Protein AF-A0A2U1S526-F1 (afdb_monomer)

Secondary structure (DSSP, 8-state):
-------STTSS--HHHIIIIIIHHHHHHHHHH-TTS--EEEEEEEE-TT-TTTT---HHHHHHHHHHHHHHHHTTGGGG-SEEEEEEES-TTT--SSHHHHHHHHHHHHHHHHHHHHHHSTTS-EEEEEEE--B-SSSTTTT-SB-HHHHHHHHHHHHHHHHHTT-SEEEES-SB--SS--SSTTGGG--SB-TT-PBPHHHHHHHHHHHHHHHHS--

Foldseek 3Di:
DDDDPQDFPVRRAALCCCQPVPQQVVQVVCVVPPPPDFFEDAQGEFEWCCPAVPRDVDPVVVVVSLVRLLVNLVVVVLVRGQAYEYEYEYRLAFADLDLVSCLVGRLVRLLCGLLSCCVSRPPHAYEHAEYFFFADPPCQSVSRGHHLVSRQVVQLSNVVSNVVSRHPYYDYPDAEAAPDDDPHSRNSRRHCAYNVRHGGSNVVSNCVNVVVVVVVVVD

pLDDT: mean 77.22, std 19.97, range [30.42, 98.31]

Sequence (219 aa):
MGVEANNTIFGTIGPEQYLKGWLKPAFLAKQAVDPDAKILAMLAYIPDPHGTILGLPDPALQNNVIDYVGRLQALGAPDFFDIAGVSIYTDARRGPKSLEKANSLDQTAVRRGVRLLKTTFPGKPVWVTEAGWGADLLGNGGGKCASLQEQAAYVPILYDTAMAEGAEKVFWFGFRDSLHEGEFPCGPWLGLVDPNFTPKPSWEAFKRKIGSDLKDLIR

Structure (mmCIF, N/CA/C/O backbone):
data_AF-A0A2U1S526-F1
#
_entry.id   AF-A0A2U1S526-F1
#
loop_
_atom_site.group_PDB
_atom_site.id
_atom_site.type_symbol
_atom_site.label_atom_id
_atom_site.label_alt_id
_atom_site.label_comp_id
_atom_site.label_asym_id
_atom_site.label_entity_id
_atom_site.label_seq_id
_atom_site.pdbx_PDB_ins_code
_atom_site.Cartn_x
_atom_site.Cartn_y
_atom_site.Cartn_z
_atom_site.occupancy
_atom_site.B_iso_or_equiv
_atom_site.auth_seq_id
_atom_site.auth_comp_id
_atom_site.auth_asym_id
_atom_site.auth_atom_id
_atom_site.pdbx_PDB_model_num
ATOM 1 N N . MET A 1 1 ? 24.644 17.582 -16.032 1.00 30.42 1 MET A N 1
ATOM 2 C CA . MET A 1 1 ? 24.720 16.556 -14.971 1.00 30.42 1 MET A CA 1
ATOM 3 C C . MET A 1 1 ? 23.557 16.832 -14.039 1.00 30.42 1 MET A C 1
ATOM 5 O O . MET A 1 1 ? 23.608 17.808 -13.309 1.00 30.42 1 MET A O 1
ATOM 9 N N . GLY A 1 2 ? 22.435 16.148 -14.271 1.00 31.81 2 GLY A N 1
ATOM 10 C CA . GLY A 1 2 ? 21.109 16.580 -13.830 1.00 31.81 2 GLY A CA 1
ATOM 11 C C . GLY A 1 2 ? 20.571 15.757 -12.664 1.00 31.81 2 GLY A C 1
ATOM 12 O O . GLY A 1 2 ? 20.485 14.543 -12.778 1.00 31.81 2 GLY A O 1
ATOM 13 N N . VAL A 1 3 ? 20.228 16.479 -11.596 1.00 31.30 3 VAL A N 1
ATOM 14 C CA . VAL A 1 3 ? 19.203 16.231 -10.566 1.00 31.30 3 VAL A CA 1
ATOM 15 C C . VAL A 1 3 ? 19.088 14.796 -10.025 1.00 31.30 3 VAL A C 1
ATOM 17 O O . VAL A 1 3 ? 18.259 14.006 -10.465 1.00 31.30 3 VAL A O 1
ATOM 20 N N . GLU A 1 4 ? 19.857 14.506 -8.973 1.00 35.56 4 GLU A N 1
ATOM 21 C CA . GLU A 1 4 ? 19.515 13.478 -7.984 1.00 35.56 4 GLU A CA 1
ATOM 22 C C . GLU A 1 4 ? 18.357 13.992 -7.113 1.00 35.56 4 GLU A C 1
ATOM 24 O O . GLU A 1 4 ? 18.563 14.748 -6.167 1.00 35.56 4 GLU A O 1
ATOM 29 N N . ALA A 1 5 ? 17.124 13.595 -7.427 1.00 34.31 5 ALA A N 1
ATOM 30 C CA . ALA A 1 5 ? 15.987 13.708 -6.510 1.00 34.31 5 ALA A CA 1
ATOM 31 C C . ALA A 1 5 ? 15.477 12.301 -6.180 1.00 34.31 5 ALA A C 1
ATOM 33 O O . ALA A 1 5 ? 14.411 11.850 -6.590 1.00 34.31 5 ALA A O 1
ATOM 34 N N . ASN A 1 6 ? 16.334 11.607 -5.445 1.00 38.03 6 ASN A N 1
ATOM 35 C CA . ASN A 1 6 ? 16.148 10.310 -4.819 1.00 38.03 6 ASN A CA 1
ATOM 36 C C . ASN A 1 6 ? 15.148 10.422 -3.662 1.00 38.03 6 ASN A C 1
ATOM 38 O O . ASN A 1 6 ? 15.559 10.751 -2.558 1.00 38.03 6 ASN A O 1
ATOM 42 N N . ASN A 1 7 ? 13.853 10.193 -3.906 1.00 41.62 7 ASN A N 1
ATOM 43 C CA . ASN A 1 7 ? 12.859 10.004 -2.841 1.00 41.62 7 ASN A CA 1
ATOM 44 C C . ASN A 1 7 ? 11.656 9.185 -3.349 1.00 41.62 7 ASN A C 1
ATOM 46 O O . ASN A 1 7 ? 10.573 9.715 -3.598 1.00 41.62 7 ASN A O 1
ATOM 50 N N . THR A 1 8 ? 11.854 7.878 -3.509 1.00 44.91 8 THR A N 1
ATOM 51 C CA . THR A 1 8 ? 10.771 6.872 -3.521 1.00 44.91 8 THR A CA 1
ATOM 52 C C . THR A 1 8 ? 10.802 6.078 -2.208 1.00 44.91 8 THR A C 1
ATOM 54 O O . THR A 1 8 ? 11.600 6.418 -1.335 1.00 44.91 8 THR A O 1
ATOM 57 N N . ILE A 1 9 ? 9.980 5.023 -2.044 1.00 46.09 9 ILE A N 1
ATOM 58 C CA . ILE A 1 9 ? 10.008 4.092 -0.879 1.00 46.09 9 ILE A CA 1
ATOM 59 C C . ILE A 1 9 ? 11.429 3.782 -0.400 1.00 46.09 9 ILE A C 1
ATOM 61 O O . ILE A 1 9 ? 11.665 3.597 0.789 1.00 46.09 9 ILE A O 1
ATOM 65 N N . PHE A 1 10 ? 12.369 3.709 -1.339 1.00 48.00 10 PHE A N 1
ATOM 66 C CA . PHE A 1 10 ? 13.716 3.221 -1.112 1.00 48.00 10 PHE A CA 1
ATOM 67 C C . PHE A 1 10 ? 14.767 4.312 -0.918 1.00 48.00 10 PHE A C 1
ATOM 69 O O . PHE A 1 10 ? 15.951 3.987 -0.902 1.00 48.00 10 PHE A O 1
ATOM 76 N N . GLY A 1 11 ? 14.375 5.583 -0.785 1.00 55.00 11 GLY A N 1
ATOM 77 C CA . GLY A 1 11 ? 15.301 6.697 -0.588 1.00 55.00 11 GLY A CA 1
ATOM 78 C C . GLY A 1 11 ? 16.169 6.939 -1.822 1.00 55.00 11 GLY A C 1
ATOM 79 O O . GLY A 1 11 ? 15.900 7.857 -2.574 1.00 55.00 11 GLY A O 1
ATOM 80 N N . THR A 1 12 ? 17.162 6.088 -2.081 1.00 61.75 12 THR A N 1
ATOM 81 C CA . THR A 1 12 ? 18.255 6.273 -3.051 1.00 61.75 12 THR A CA 1
ATOM 82 C C . THR A 1 12 ? 18.212 5.369 -4.286 1.00 61.75 12 THR A C 1
ATOM 84 O O . THR A 1 12 ? 19.098 5.452 -5.136 1.00 61.75 12 THR A O 1
ATOM 87 N N . ILE A 1 13 ? 17.216 4.486 -4.401 1.00 70.31 13 ILE A N 1
ATOM 88 C CA . ILE A 1 13 ? 17.187 3.461 -5.454 1.00 70.31 13 ILE A CA 1
ATOM 89 C C . ILE A 1 13 ? 16.327 3.920 -6.628 1.00 70.31 13 ILE A C 1
ATOM 91 O O . ILE A 1 13 ? 15.096 3.921 -6.563 1.00 70.31 13 ILE A O 1
ATOM 95 N N . GLY A 1 14 ? 16.994 4.260 -7.731 1.00 77.38 14 GLY A N 1
ATOM 96 C CA . GLY A 1 14 ? 16.349 4.613 -8.994 1.00 77.38 14 GLY A CA 1
ATOM 97 C C . GLY A 1 14 ? 15.640 3.430 -9.678 1.00 77.38 14 GLY A C 1
ATOM 98 O O . GLY A 1 14 ? 15.882 2.265 -9.341 1.00 77.38 14 GLY A O 1
ATOM 99 N N . PRO A 1 15 ? 14.773 3.700 -10.667 1.00 84.38 15 PRO A N 1
ATOM 100 C CA . PRO A 1 15 ? 13.945 2.677 -11.308 1.00 84.38 15 PRO A CA 1
ATOM 101 C C . PRO A 1 15 ? 14.781 1.636 -12.070 1.00 84.38 15 PRO A C 1
ATOM 103 O O . PRO A 1 15 ? 14.472 0.446 -12.033 1.00 84.38 15 PRO A O 1
ATOM 106 N N . GLU A 1 16 ? 15.896 2.030 -12.691 1.00 88.06 16 GLU A N 1
ATOM 107 C CA . GLU A 1 16 ? 16.832 1.098 -13.327 1.00 88.06 16 GLU A CA 1
ATOM 108 C C . GLU A 1 16 ? 17.477 0.150 -12.317 1.00 88.06 16 GLU A C 1
ATOM 110 O O . GLU A 1 16 ? 17.620 -1.041 -12.598 1.00 88.06 16 GLU A O 1
ATOM 115 N N . GLN A 1 17 ? 17.884 0.674 -11.159 1.00 86.38 17 GLN A N 1
ATOM 116 C CA . GLN A 1 17 ? 18.533 -0.115 -10.119 1.00 86.38 17 GLN A CA 1
ATOM 117 C C . GLN A 1 17 ? 17.539 -1.074 -9.466 1.00 86.38 17 GLN A C 1
ATOM 119 O O . GLN A 1 17 ? 17.869 -2.243 -9.289 1.00 86.38 17 GLN A O 1
ATOM 124 N N . TYR A 1 18 ? 16.315 -0.622 -9.185 1.00 87.81 18 TYR A N 1
ATOM 125 C CA . TYR A 1 18 ? 15.252 -1.484 -8.672 1.00 87.81 18 TYR A CA 1
ATOM 126 C C . TYR A 1 18 ? 14.933 -2.622 -9.650 1.00 87.81 18 TYR A C 1
ATOM 128 O O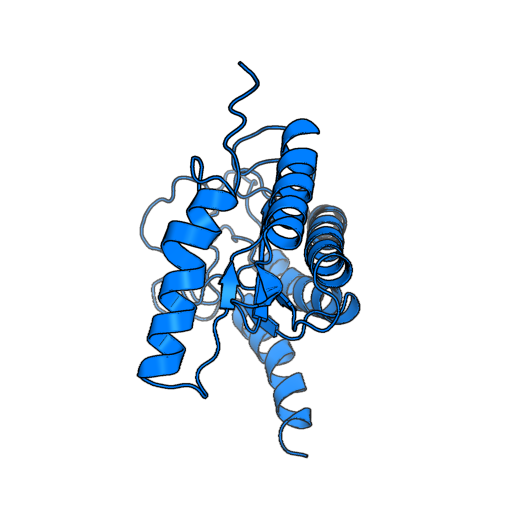 . TYR A 1 18 ? 14.942 -3.796 -9.272 1.00 87.81 18 TYR A O 1
ATOM 136 N N . LEU A 1 19 ? 14.738 -2.301 -10.934 1.00 92.12 19 LEU A N 1
ATOM 137 C CA . LEU A 1 19 ? 14.425 -3.301 -11.951 1.00 92.12 19 LEU A CA 1
ATOM 138 C C . LEU A 1 19 ? 15.567 -4.303 -12.151 1.00 92.12 19 LEU A C 1
ATOM 140 O O . LEU A 1 19 ? 15.345 -5.512 -12.103 1.00 92.12 19 LEU A O 1
ATOM 144 N N . LYS A 1 20 ? 16.786 -3.814 -12.410 1.00 93.75 20 LYS A N 1
ATOM 145 C CA . LYS A 1 20 ? 17.927 -4.669 -12.776 1.00 93.75 20 LYS A CA 1
ATOM 146 C C . LYS A 1 20 ? 18.535 -5.378 -11.575 1.00 93.75 20 LYS A C 1
ATOM 148 O O . LYS A 1 20 ? 19.000 -6.502 -11.721 1.00 93.75 20 LYS A O 1
ATOM 153 N N . GLY A 1 21 ? 18.563 -4.710 -10.428 1.00 91.31 21 GLY A N 1
ATOM 154 C CA . GLY A 1 21 ? 19.172 -5.225 -9.212 1.00 91.31 21 GLY A CA 1
ATOM 155 C C . GLY A 1 21 ? 18.273 -6.209 -8.484 1.00 91.31 21 GLY A C 1
ATOM 156 O O . GLY A 1 21 ? 18.781 -7.197 -7.963 1.00 91.31 21 GLY A O 1
ATOM 157 N N . TRP A 1 22 ? 16.960 -5.959 -8.442 1.00 91.50 22 TRP A N 1
ATOM 158 C CA . TRP A 1 22 ? 16.057 -6.697 -7.556 1.00 91.50 22 TRP A CA 1
ATOM 159 C C . TRP A 1 22 ? 14.926 -7.389 -8.309 1.00 91.50 22 TRP A C 1
ATOM 161 O O . TRP A 1 22 ? 14.815 -8.612 -8.243 1.00 91.50 22 TRP A O 1
ATOM 171 N N . LEU A 1 23 ? 14.115 -6.642 -9.062 1.00 94.69 23 LEU A N 1
ATOM 172 C CA . LEU A 1 23 ? 12.864 -7.183 -9.594 1.00 94.69 23 LEU A CA 1
ATOM 173 C C . LEU A 1 23 ? 13.084 -8.275 -10.648 1.00 94.69 23 LEU A C 1
ATOM 175 O O . LEU A 1 23 ? 12.544 -9.374 -10.534 1.00 94.69 23 LEU A O 1
ATOM 179 N N . LYS A 1 24 ? 13.923 -8.001 -11.653 1.00 97.38 24 LYS A N 1
ATOM 180 C CA . LYS A 1 24 ? 14.235 -8.972 -12.707 1.00 97.38 24 LYS A CA 1
ATOM 181 C C . LYS A 1 24 ? 14.951 -10.212 -12.153 1.00 97.38 24 LYS A C 1
ATOM 183 O O . LYS A 1 24 ? 14.511 -11.313 -12.481 1.00 97.38 24 LYS A O 1
ATOM 188 N N . PRO A 1 25 ? 16.002 -10.095 -11.317 1.00 97.50 25 PRO A N 1
ATOM 189 C CA . PRO A 1 25 ? 16.616 -11.265 -10.693 1.00 97.50 25 PRO A CA 1
ATOM 190 C C . PRO A 1 25 ? 15.636 -12.098 -9.864 1.00 97.50 25 PRO A C 1
ATOM 192 O O . PRO A 1 25 ? 15.631 -13.317 -10.006 1.00 97.50 25 PRO A O 1
ATOM 195 N N . ALA A 1 26 ? 14.767 -11.466 -9.065 1.00 96.56 26 ALA A N 1
ATOM 196 C CA . ALA A 1 26 ? 13.757 -12.175 -8.280 1.00 96.56 26 ALA A CA 1
ATOM 197 C C . ALA A 1 26 ? 12.767 -12.936 -9.174 1.00 96.56 26 ALA A C 1
ATOM 199 O O . ALA A 1 26 ? 12.472 -14.101 -8.915 1.00 96.56 26 ALA A O 1
ATOM 200 N N . PHE A 1 27 ? 12.305 -12.317 -10.263 1.00 97.31 27 PHE A N 1
ATOM 201 C CA . PHE A 1 27 ? 11.417 -12.971 -11.220 1.00 97.31 27 PHE A CA 1
ATOM 202 C C . PHE A 1 27 ? 12.085 -14.161 -11.921 1.00 97.31 27 PHE A C 1
ATOM 204 O O . PHE A 1 27 ? 11.482 -15.223 -12.035 1.00 97.31 27 PHE A O 1
ATOM 211 N N . LEU A 1 28 ? 13.336 -14.019 -12.367 1.00 97.06 28 LEU A N 1
ATOM 212 C CA . LEU A 1 28 ? 14.071 -15.116 -13.007 1.00 97.06 28 LEU A CA 1
ATOM 213 C C . LEU A 1 28 ? 14.357 -16.261 -12.027 1.00 97.06 28 LEU A C 1
ATOM 215 O O . LEU A 1 28 ? 14.218 -17.426 -12.393 1.00 97.06 28 LEU A O 1
ATOM 219 N N . ALA A 1 29 ? 14.708 -15.939 -10.779 1.00 97.00 29 ALA A N 1
ATOM 220 C CA . ALA A 1 29 ? 14.903 -16.933 -9.729 1.00 97.00 29 ALA A CA 1
ATOM 221 C C . ALA A 1 29 ? 13.603 -17.689 -9.429 1.00 97.00 29 ALA A C 1
ATOM 223 O O . ALA A 1 29 ? 13.615 -18.916 -9.368 1.00 97.00 29 ALA A O 1
ATOM 224 N N . LYS A 1 30 ? 12.473 -16.972 -9.334 1.00 96.19 30 LYS A N 1
ATOM 225 C CA . LYS A 1 30 ? 11.139 -17.575 -9.249 1.00 96.19 30 LYS A CA 1
ATOM 226 C C . LYS A 1 30 ? 1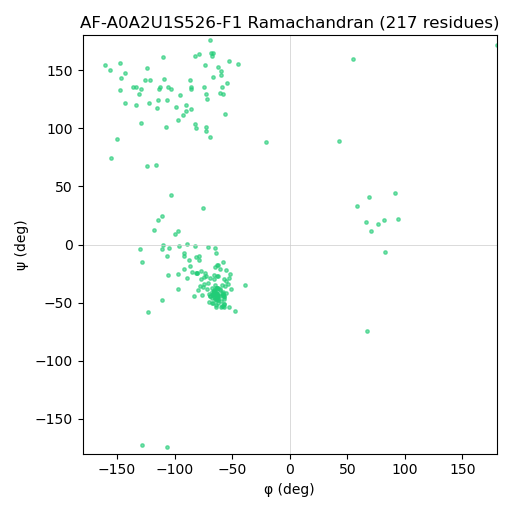0.920 -18.560 -10.399 1.00 96.19 30 LYS A C 1
ATOM 228 O O . LYS A 1 30 ? 10.612 -19.710 -10.132 1.00 96.19 30 LYS A O 1
ATOM 233 N N . GLN A 1 31 ? 11.106 -18.149 -11.656 1.00 96.44 31 GLN A N 1
ATOM 234 C CA . GLN A 1 31 ? 10.857 -19.018 -12.820 1.00 96.44 31 GLN A CA 1
ATOM 235 C C . GLN A 1 31 ? 11.661 -20.328 -12.786 1.00 96.44 31 GLN A C 1
ATOM 237 O O . GLN A 1 31 ? 11.206 -21.338 -13.312 1.00 96.44 31 GLN A O 1
ATOM 242 N N . ALA A 1 32 ? 12.843 -20.321 -12.165 1.00 96.94 32 ALA A N 1
ATOM 243 C CA . ALA A 1 32 ? 13.679 -21.509 -12.031 1.00 96.94 32 ALA A CA 1
ATOM 244 C C . ALA A 1 32 ? 13.254 -22.453 -10.890 1.00 96.94 32 ALA A C 1
ATOM 246 O O . ALA A 1 32 ? 13.597 -23.633 -10.934 1.00 96.94 32 ALA A O 1
ATOM 247 N N . VAL A 1 33 ? 12.561 -21.946 -9.866 1.00 97.62 33 VAL A N 1
ATOM 248 C CA . VAL A 1 33 ? 12.251 -22.691 -8.630 1.00 97.62 33 VAL A CA 1
ATOM 249 C C . VAL A 1 33 ? 10.765 -23.020 -8.517 1.00 97.62 33 VAL A C 1
ATOM 251 O O . VAL A 1 33 ? 10.411 -24.157 -8.224 1.00 97.62 33 VAL A O 1
ATOM 254 N N . ASP A 1 34 ? 9.908 -22.029 -8.742 1.00 97.50 34 ASP A N 1
ATOM 255 C CA . ASP A 1 34 ? 8.454 -22.128 -8.661 1.00 97.50 34 ASP A CA 1
ATOM 256 C C . ASP A 1 34 ? 7.828 -21.129 -9.656 1.00 97.50 34 ASP A C 1
ATOM 258 O O . ASP A 1 34 ? 7.613 -19.956 -9.321 1.00 97.50 34 ASP A O 1
ATOM 262 N N . PRO A 1 35 ? 7.560 -21.552 -10.905 1.00 95.75 35 PRO A N 1
ATOM 263 C CA . PRO A 1 35 ? 6.976 -20.673 -11.915 1.00 95.75 35 PRO A CA 1
ATOM 264 C C . PRO A 1 35 ? 5.549 -20.211 -11.568 1.00 95.75 35 PRO A C 1
ATOM 266 O O . PRO A 1 35 ? 5.113 -19.173 -12.082 1.00 95.75 35 PRO A O 1
ATOM 269 N N . ASP A 1 36 ? 4.852 -20.916 -10.671 1.00 96.69 36 ASP A N 1
ATOM 270 C CA . ASP A 1 36 ? 3.468 -20.629 -10.284 1.00 96.69 36 ASP A CA 1
ATOM 271 C C . ASP A 1 36 ? 3.363 -19.574 -9.172 1.00 96.69 36 ASP A C 1
ATOM 273 O O . ASP A 1 36 ? 2.349 -18.864 -9.090 1.00 96.69 36 ASP A O 1
ATOM 277 N N . ALA A 1 37 ? 4.417 -19.403 -8.363 1.00 96.38 37 ALA A N 1
ATOM 278 C CA . ALA A 1 37 ? 4.506 -18.340 -7.360 1.00 96.38 37 ALA A CA 1
ATOM 279 C C . ALA A 1 37 ? 4.246 -16.947 -7.967 1.00 96.38 37 ALA A C 1
ATOM 281 O O . ALA A 1 37 ? 4.392 -16.721 -9.164 1.00 96.38 37 ALA A O 1
ATOM 282 N N . LYS A 1 38 ? 3.853 -15.957 -7.160 1.00 96.44 38 LYS A N 1
ATOM 283 C CA . LYS A 1 38 ? 3.570 -14.594 -7.650 1.00 96.44 38 LYS A CA 1
ATOM 284 C C . LYS A 1 38 ? 4.588 -13.593 -7.121 1.00 96.44 38 LYS A C 1
ATOM 286 O O . LYS A 1 38 ? 4.891 -13.588 -5.933 1.00 96.44 38 LYS A O 1
ATOM 291 N N . ILE A 1 39 ? 5.074 -12.715 -7.996 1.00 97.12 39 ILE A N 1
ATOM 292 C CA . ILE A 1 39 ? 5.888 -11.558 -7.622 1.00 97.12 39 ILE A CA 1
ATOM 293 C C . ILE A 1 39 ? 4.976 -10.349 -7.428 1.00 97.12 39 ILE A C 1
ATOM 295 O O . ILE A 1 39 ? 4.418 -9.804 -8.383 1.00 97.12 39 ILE A O 1
ATOM 299 N N . LEU A 1 40 ? 4.861 -9.923 -6.175 1.00 96.50 40 LEU A N 1
ATOM 300 C CA . LEU A 1 40 ? 4.323 -8.628 -5.780 1.00 96.50 40 LEU A CA 1
ATOM 301 C C . LEU A 1 40 ? 5.456 -7.597 -5.816 1.00 96.50 40 LEU A C 1
ATOM 303 O O . LEU A 1 40 ? 6.406 -7.702 -5.042 1.00 96.50 40 LEU A O 1
ATOM 307 N N . ALA A 1 41 ? 5.355 -6.597 -6.687 1.00 94.12 41 ALA A N 1
ATOM 308 C CA . ALA A 1 41 ? 6.320 -5.504 -6.734 1.00 94.12 41 ALA A CA 1
ATOM 309 C C . ALA A 1 41 ? 5.822 -4.313 -5.905 1.00 94.12 41 ALA A C 1
ATOM 311 O O . ALA A 1 41 ? 4.701 -3.850 -6.097 1.00 94.12 41 ALA A O 1
ATOM 312 N N . MET A 1 42 ? 6.656 -3.793 -5.004 1.00 87.88 42 MET A N 1
ATOM 313 C CA . MET A 1 42 ? 6.388 -2.545 -4.276 1.00 87.88 42 MET A CA 1
ATOM 314 C C . MET A 1 42 ? 6.773 -1.366 -5.167 1.00 87.88 42 MET A C 1
ATOM 316 O O . MET A 1 42 ? 7.956 -1.062 -5.309 1.00 87.88 42 MET A O 1
ATOM 320 N N . LEU A 1 43 ? 5.788 -0.734 -5.808 1.00 85.50 43 LEU A N 1
ATOM 321 C CA . LEU A 1 43 ? 6.036 0.221 -6.895 1.00 85.50 43 LEU A CA 1
ATOM 322 C C . LEU A 1 43 ? 5.832 1.675 -6.484 1.00 85.50 43 LEU A C 1
ATOM 324 O O . LEU A 1 43 ? 6.429 2.568 -7.082 1.00 85.50 43 LEU A O 1
ATOM 328 N N . ALA A 1 44 ? 4.987 1.923 -5.486 1.00 78.94 44 ALA A N 1
ATOM 329 C CA . ALA A 1 44 ? 4.655 3.272 -5.067 1.00 78.94 44 ALA A CA 1
ATOM 330 C C . ALA A 1 44 ? 4.402 3.349 -3.564 1.00 78.94 44 ALA A C 1
ATOM 332 O O . ALA A 1 44 ? 3.788 2.466 -2.969 1.00 78.94 44 ALA A O 1
ATOM 333 N N . TYR A 1 45 ? 4.832 4.461 -2.980 1.00 78.25 45 TYR A N 1
ATOM 334 C CA . TYR A 1 45 ? 4.389 4.904 -1.669 1.00 78.25 45 TYR A CA 1
ATOM 335 C C . TYR A 1 45 ? 3.788 6.277 -1.815 1.00 78.25 45 TYR A C 1
ATOM 337 O O . TYR A 1 45 ? 4.439 7.198 -2.313 1.00 78.25 45 TYR A O 1
ATOM 345 N N . ILE A 1 46 ? 2.529 6.385 -1.422 1.00 71.19 46 ILE A N 1
ATOM 346 C CA . ILE A 1 46 ? 1.778 7.622 -1.509 1.00 71.19 46 ILE A CA 1
ATOM 347 C C . ILE A 1 46 ? 1.637 8.152 -0.086 1.00 71.19 46 ILE A C 1
ATOM 349 O O . ILE A 1 46 ? 0.805 7.641 0.669 1.00 71.19 46 ILE A O 1
ATOM 353 N N . PRO A 1 47 ? 2.450 9.150 0.312 1.00 61.84 47 PRO A N 1
ATOM 354 C CA . PRO A 1 47 ? 2.149 9.892 1.518 1.00 61.84 47 PRO A CA 1
ATOM 355 C C . PRO A 1 47 ? 0.861 10.686 1.309 1.00 61.84 47 PRO A C 1
ATOM 357 O O . PRO A 1 47 ? 0.421 10.943 0.184 1.00 61.84 47 PRO A O 1
ATOM 360 N N . ASP A 1 48 ? 0.308 11.147 2.419 1.00 51.88 48 ASP A N 1
ATOM 361 C CA . ASP A 1 48 ? -0.732 12.161 2.443 1.00 51.88 48 ASP A CA 1
ATOM 362 C C . ASP A 1 48 ? -0.432 13.351 1.497 1.00 51.88 48 ASP A C 1
ATOM 364 O O . ASP A 1 48 ? 0.725 13.656 1.192 1.00 51.88 48 ASP A O 1
ATOM 368 N N . PRO A 1 49 ? -1.459 14.075 1.027 1.00 45.12 49 PRO A N 1
ATOM 369 C CA . PRO A 1 49 ? -1.284 15.220 0.131 1.00 45.12 49 PRO A CA 1
ATOM 370 C C . PRO A 1 49 ? -0.534 16.414 0.761 1.00 45.12 49 PRO A C 1
ATOM 372 O O . PRO A 1 49 ? -0.268 17.383 0.051 1.00 45.12 49 PRO A O 1
ATOM 375 N N . HIS A 1 50 ? -0.162 16.358 2.048 1.00 43.94 50 HIS A N 1
ATOM 376 C CA . HIS A 1 50 ? 0.765 17.297 2.691 1.00 43.94 50 HIS A CA 1
ATOM 377 C C . HIS A 1 50 ? 2.230 16.793 2.741 1.00 43.94 50 HIS A C 1
ATOM 379 O O . HIS A 1 50 ? 3.107 17.524 3.206 1.00 43.94 50 HIS A O 1
ATOM 385 N N . GLY A 1 51 ? 2.513 15.585 2.238 1.00 41.94 51 GLY A N 1
ATOM 386 C CA . GLY A 1 51 ? 3.841 15.001 2.034 1.00 41.94 51 GLY A CA 1
ATOM 387 C C . GLY A 1 51 ? 4.607 14.652 3.311 1.00 41.94 51 GLY A C 1
ATOM 388 O O . GLY A 1 51 ? 5.819 14.863 3.429 1.00 41.94 51 GLY A O 1
ATOM 389 N N . THR A 1 52 ? 3.922 14.106 4.309 1.00 36.84 52 THR A N 1
ATOM 390 C CA . THR A 1 52 ? 4.474 13.970 5.666 1.00 36.84 52 THR A CA 1
ATOM 391 C C . THR A 1 52 ? 4.957 12.570 6.060 1.00 36.84 52 THR A C 1
ATOM 393 O O . THR A 1 52 ? 4.879 12.223 7.233 1.00 36.84 52 THR A O 1
ATOM 396 N N . ILE A 1 53 ? 5.659 11.838 5.178 1.00 36.84 53 ILE A N 1
ATOM 397 C CA . ILE A 1 53 ? 6.749 10.951 5.666 1.00 36.84 53 ILE A CA 1
ATOM 398 C C . ILE A 1 53 ? 8.098 11.670 5.800 1.00 36.84 53 ILE A C 1
ATOM 400 O O . ILE A 1 53 ? 8.851 11.336 6.704 1.00 36.84 53 ILE A O 1
ATOM 404 N N . LEU A 1 54 ? 8.315 12.833 5.160 1.00 37.19 54 LEU A N 1
ATOM 405 C CA . LEU A 1 54 ? 9.435 13.741 5.514 1.00 37.19 54 LEU A CA 1
ATOM 406 C C . LEU A 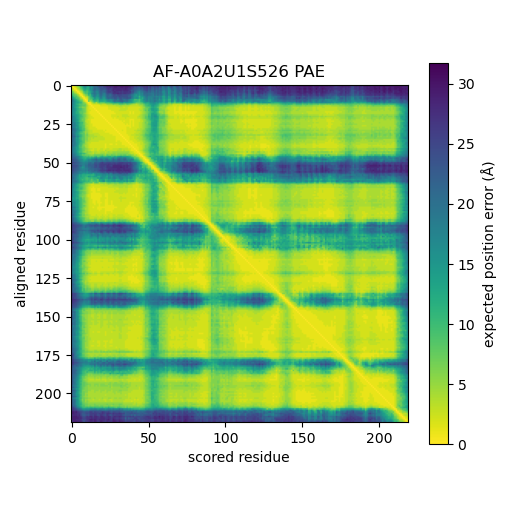1 54 ? 9.080 15.228 5.732 1.00 37.19 54 LEU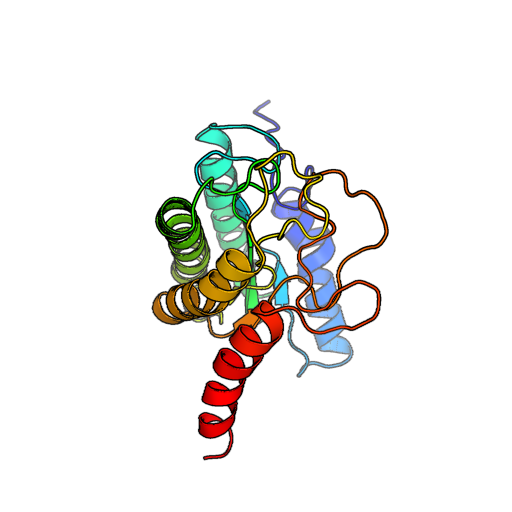 A C 1
ATOM 408 O O . LEU A 1 54 ? 9.896 15.948 6.294 1.00 37.19 54 LEU A O 1
ATOM 412 N N . GLY A 1 55 ? 7.832 15.659 5.519 1.00 31.16 55 GLY A N 1
ATOM 413 C CA . GLY A 1 55 ? 7.392 17.023 5.840 1.00 31.16 55 GLY A CA 1
ATOM 414 C C . GLY A 1 55 ? 7.558 17.948 4.648 1.00 31.16 55 GLY A C 1
ATOM 415 O O . GLY A 1 55 ? 8.075 19.050 4.792 1.00 31.16 55 GLY A O 1
ATOM 416 N N . LEU A 1 56 ? 7.158 17.483 3.466 1.00 34.19 56 LEU A N 1
ATOM 417 C CA . LEU A 1 56 ? 7.443 18.161 2.212 1.00 34.19 56 LEU A CA 1
ATOM 418 C C . LEU A 1 56 ? 6.161 18.331 1.387 1.00 34.19 56 LEU A C 1
ATOM 420 O O . LEU A 1 56 ? 5.730 17.378 0.748 1.00 34.19 56 LEU A O 1
ATOM 424 N N . PRO A 1 57 ? 5.579 19.539 1.316 1.00 38.38 57 PRO A N 1
ATOM 425 C CA . PRO A 1 57 ? 4.482 19.860 0.403 1.00 38.38 57 PRO A CA 1
ATOM 426 C C . PRO A 1 57 ? 4.964 20.025 -1.055 1.00 38.38 57 PRO A C 1
ATOM 428 O O . PRO A 1 57 ? 4.423 20.849 -1.785 1.00 38.38 57 PRO A O 1
ATOM 431 N N . ASP A 1 58 ? 6.011 19.307 -1.474 1.00 45.09 58 ASP A N 1
ATOM 432 C CA . ASP A 1 58 ? 6.735 19.572 -2.718 1.00 45.09 58 ASP A CA 1
ATOM 433 C C . ASP A 1 58 ? 6.130 18.795 -3.909 1.00 45.09 58 ASP A C 1
ATOM 435 O O . ASP A 1 58 ? 6.209 17.559 -3.938 1.00 45.09 58 ASP A O 1
ATOM 439 N N . PRO A 1 59 ? 5.553 19.478 -4.920 1.00 51.16 59 PRO A N 1
ATOM 440 C CA . PRO A 1 59 ? 5.110 18.865 -6.173 1.00 51.16 59 PRO A CA 1
ATOM 441 C C . PRO A 1 59 ? 6.192 18.025 -6.864 1.00 51.16 59 PRO A C 1
ATOM 443 O O . PRO A 1 59 ? 5.856 17.079 -7.576 1.00 51.16 59 PRO A O 1
ATOM 446 N N . ALA A 1 60 ? 7.478 18.313 -6.624 1.00 49.84 60 ALA A N 1
ATOM 447 C CA . ALA A 1 60 ? 8.586 17.527 -7.148 1.00 49.84 60 ALA A CA 1
ATOM 448 C C . ALA A 1 60 ? 8.524 16.061 -6.697 1.00 49.84 60 ALA A C 1
ATOM 450 O O . ALA A 1 60 ? 8.818 15.182 -7.492 1.00 49.84 60 ALA A O 1
ATOM 451 N N . LEU A 1 61 ? 8.064 15.757 -5.478 1.00 52.84 61 LEU A N 1
ATOM 452 C CA . LEU A 1 61 ? 7.972 14.373 -4.990 1.00 52.84 61 LEU A CA 1
ATOM 453 C C . LEU A 1 61 ? 6.803 13.590 -5.600 1.00 52.84 61 LEU A C 1
ATOM 455 O O . LEU A 1 61 ? 6.935 12.397 -5.868 1.00 52.84 61 LEU A O 1
ATOM 459 N N . GLN A 1 62 ? 5.661 14.243 -5.838 1.00 55.72 62 GLN A N 1
ATOM 460 C CA . GLN A 1 62 ? 4.541 13.601 -6.542 1.00 55.72 62 GLN A CA 1
ATOM 461 C C . GLN A 1 62 ? 4.912 13.318 -7.997 1.00 55.72 62 GLN A C 1
ATOM 463 O O . GLN A 1 62 ? 4.656 12.216 -8.486 1.00 55.72 62 GLN A O 1
ATOM 468 N N . ASN A 1 63 ? 5.578 14.276 -8.648 1.00 57.59 63 ASN A N 1
ATOM 469 C CA . ASN A 1 63 ? 6.170 14.061 -9.962 1.00 57.59 63 ASN A CA 1
ATOM 470 C C . ASN A 1 63 ? 7.193 12.920 -9.904 1.00 57.59 63 ASN A C 1
ATOM 472 O O . ASN A 1 63 ? 7.106 12.025 -10.727 1.00 57.59 63 ASN A O 1
ATOM 476 N N . ASN A 1 64 ? 8.034 12.833 -8.867 1.00 70.31 64 ASN A N 1
ATOM 477 C CA . ASN A 1 64 ? 9.000 11.741 -8.728 1.00 70.31 64 ASN A CA 1
ATOM 478 C C . ASN A 1 64 ? 8.345 10.356 -8.647 1.00 70.31 64 ASN A C 1
ATOM 480 O O . ASN A 1 64 ? 8.879 9.423 -9.233 1.00 70.31 64 ASN A O 1
ATOM 484 N N . VAL A 1 65 ? 7.208 10.179 -7.958 1.00 76.50 65 VAL A N 1
ATOM 485 C CA . VAL A 1 65 ? 6.523 8.869 -7.932 1.00 76.50 65 VAL A CA 1
ATOM 486 C C . VAL A 1 65 ? 5.913 8.539 -9.294 1.00 76.50 65 VAL A C 1
ATOM 488 O O . VAL A 1 65 ? 6.065 7.415 -9.771 1.00 76.50 65 VAL A O 1
ATOM 491 N N . ILE A 1 66 ? 5.248 9.501 -9.939 1.00 80.25 66 ILE A N 1
ATOM 492 C CA . ILE A 1 66 ? 4.672 9.304 -11.277 1.00 80.25 66 ILE A CA 1
ATOM 493 C C . ILE A 1 66 ? 5.781 8.995 -12.291 1.00 80.25 66 ILE A C 1
ATOM 495 O O . ILE A 1 66 ? 5.679 8.014 -13.026 1.00 80.25 66 ILE A O 1
ATOM 499 N N . ASP A 1 67 ? 6.862 9.772 -12.273 1.00 81.00 67 ASP A N 1
ATOM 500 C CA . ASP A 1 67 ? 8.029 9.619 -13.137 1.00 81.00 67 ASP A CA 1
ATOM 501 C C . ASP A 1 67 ? 8.745 8.298 -12.864 1.00 81.00 67 ASP A C 1
ATOM 503 O O . ASP A 1 67 ? 9.113 7.599 -13.802 1.00 81.00 67 ASP A O 1
ATOM 507 N N . TYR A 1 68 ? 8.893 7.895 -11.600 1.00 83.31 68 TYR A N 1
ATOM 508 C CA . TYR A 1 68 ? 9.493 6.615 -11.229 1.00 83.31 68 TYR A CA 1
ATOM 509 C C . TYR A 1 68 ? 8.687 5.433 -11.767 1.00 83.31 68 TYR A C 1
ATOM 511 O O . TYR A 1 68 ? 9.236 4.540 -12.416 1.00 83.31 68 TYR A O 1
ATOM 519 N N . VAL A 1 69 ? 7.372 5.437 -11.535 1.00 87.75 69 VAL A N 1
ATOM 520 C CA . VAL A 1 69 ? 6.470 4.369 -11.980 1.00 87.75 69 VAL A CA 1
ATOM 521 C C . VAL A 1 69 ? 6.383 4.337 -13.512 1.00 87.75 69 VAL A C 1
ATOM 523 O O . VAL A 1 69 ? 6.482 3.265 -14.113 1.00 87.75 69 VAL A O 1
ATOM 526 N N . GLY A 1 70 ? 6.278 5.501 -14.160 1.00 88.12 70 GLY A N 1
ATOM 527 C CA . GLY A 1 70 ? 6.314 5.628 -15.618 1.00 88.12 70 GLY A CA 1
ATOM 528 C C . GLY A 1 70 ? 7.652 5.183 -16.211 1.00 88.12 70 GLY A C 1
ATOM 529 O O . GLY A 1 70 ? 7.694 4.503 -17.236 1.00 88.12 70 GLY A O 1
ATOM 530 N N . ARG A 1 71 ? 8.767 5.470 -15.533 1.00 89.94 71 ARG A N 1
ATOM 531 C CA . ARG A 1 71 ? 10.095 5.019 -15.949 1.00 89.94 71 ARG A CA 1
ATOM 532 C C . ARG A 1 71 ? 10.244 3.507 -15.826 1.00 89.94 71 ARG A C 1
ATOM 534 O O . ARG A 1 71 ? 10.783 2.896 -16.744 1.00 89.94 71 ARG A O 1
ATOM 541 N N . LEU A 1 72 ? 9.736 2.885 -14.761 1.00 91.19 72 LEU A N 1
ATOM 542 C CA . LEU A 1 72 ? 9.686 1.423 -14.650 1.00 91.19 72 LEU A CA 1
ATOM 543 C C . LEU A 1 72 ? 8.893 0.796 -15.803 1.00 91.19 72 LEU A C 1
ATOM 545 O O . LEU A 1 72 ? 9.360 -0.174 -16.401 1.00 91.19 72 LEU A O 1
ATOM 549 N N . GLN A 1 73 ? 7.740 1.372 -16.158 1.00 95.56 73 GLN A N 1
ATOM 550 C CA . GLN A 1 73 ? 6.966 0.937 -17.323 1.00 95.56 73 GLN A CA 1
ATOM 551 C C . GLN A 1 73 ? 7.806 1.008 -18.606 1.00 95.56 73 GLN A C 1
ATOM 553 O O . GLN A 1 73 ? 7.934 0.006 -19.308 1.00 95.56 73 GLN A O 1
ATOM 558 N N . ALA A 1 74 ? 8.436 2.156 -18.873 1.00 95.75 74 ALA A N 1
ATOM 559 C CA . ALA A 1 74 ? 9.261 2.373 -20.062 1.00 95.75 74 ALA A CA 1
ATOM 560 C C . ALA A 1 74 ? 10.496 1.454 -20.131 1.00 95.75 74 ALA A C 1
ATOM 562 O O . ALA A 1 74 ? 10.979 1.148 -21.218 1.00 95.75 74 ALA A O 1
ATOM 563 N N . LEU A 1 75 ? 11.007 1.000 -18.984 1.00 94.19 75 LEU A N 1
ATOM 564 C CA . LEU A 1 75 ? 12.122 0.054 -18.889 1.00 94.19 75 LEU A CA 1
ATOM 565 C C . LEU A 1 75 ? 11.702 -1.420 -19.059 1.00 94.19 75 LEU A C 1
ATOM 567 O O . LEU A 1 75 ? 12.567 -2.295 -19.009 1.00 94.19 75 LEU A O 1
ATOM 571 N N . GLY A 1 76 ? 10.408 -1.712 -19.238 1.00 96.81 76 GLY A N 1
ATOM 572 C CA . GLY A 1 76 ? 9.898 -3.079 -19.381 1.00 96.81 76 GLY A CA 1
ATOM 573 C C . GLY A 1 76 ? 9.683 -3.809 -18.052 1.00 96.81 76 GLY A C 1
ATOM 574 O O . GLY A 1 76 ? 9.619 -5.034 -18.027 1.00 96.81 76 GLY A O 1
ATOM 575 N N . ALA A 1 77 ? 9.549 -3.087 -16.932 1.00 96.25 77 ALA A N 1
ATOM 576 C CA . ALA A 1 77 ? 9.230 -3.702 -15.642 1.00 96.25 77 ALA A CA 1
ATOM 577 C C . ALA A 1 77 ? 7.971 -4.599 -15.640 1.00 96.25 77 ALA A C 1
ATOM 579 O O . ALA A 1 77 ? 8.005 -5.595 -14.917 1.00 96.25 77 ALA A O 1
ATOM 580 N N . PRO A 1 78 ? 6.893 -4.324 -16.413 1.00 97.12 78 PRO A N 1
ATOM 581 C CA . PRO A 1 78 ? 5.687 -5.160 -16.413 1.00 97.12 78 PRO A CA 1
ATOM 582 C C . PRO A 1 78 ? 5.914 -6.646 -16.720 1.00 97.12 78 PRO A C 1
ATOM 584 O O . PRO A 1 78 ? 5.093 -7.469 -16.314 1.00 97.12 78 PRO A O 1
ATOM 587 N N . ASP A 1 79 ? 7.018 -7.007 -17.372 1.00 97.56 79 ASP A N 1
ATOM 588 C CA . ASP A 1 79 ? 7.360 -8.400 -17.683 1.00 97.56 79 ASP A CA 1
ATOM 589 C C . ASP A 1 79 ? 7.949 -9.161 -16.482 1.00 97.56 79 ASP A C 1
ATOM 591 O O . ASP A 1 79 ? 8.102 -10.379 -16.531 1.00 97.56 79 ASP A O 1
ATOM 595 N N . PHE A 1 80 ? 8.273 -8.459 -15.390 1.00 97.81 80 PHE A N 1
ATOM 596 C CA . PHE A 1 80 ? 9.013 -9.003 -14.244 1.00 97.81 80 PHE A CA 1
ATOM 597 C C . PHE A 1 80 ? 8.230 -8.976 -12.926 1.00 97.81 80 PHE A C 1
ATOM 599 O O . PHE A 1 80 ? 8.806 -9.188 -11.861 1.00 97.81 80 PHE A O 1
ATOM 606 N N . PHE A 1 81 ? 6.921 -8.730 -12.966 1.00 97.69 81 PHE A N 1
ATOM 607 C CA . PHE A 1 81 ? 6.057 -8.874 -11.796 1.00 97.69 81 PHE A CA 1
ATOM 608 C C . PHE A 1 81 ? 4.649 -9.324 -12.167 1.00 97.69 81 PHE A C 1
ATOM 610 O O . PHE A 1 81 ? 4.168 -9.102 -13.280 1.00 97.69 81 PHE A O 1
ATOM 617 N N . ASP A 1 82 ? 3.972 -9.937 -11.204 1.00 97.75 82 ASP A N 1
ATOM 618 C CA . ASP A 1 82 ? 2.603 -10.417 -11.354 1.00 97.75 82 ASP A CA 1
ATOM 619 C C . ASP A 1 82 ? 1.593 -9.405 -10.798 1.00 97.75 82 ASP A C 1
ATOM 621 O O . ASP A 1 82 ? 0.542 -9.202 -11.399 1.00 97.75 82 ASP A O 1
ATOM 625 N N . ILE A 1 83 ? 1.918 -8.747 -9.679 1.00 98.31 83 ILE A N 1
ATOM 626 C CA . ILE A 1 83 ? 1.019 -7.843 -8.948 1.00 98.31 83 ILE A CA 1
ATOM 627 C C . ILE A 1 83 ? 1.726 -6.511 -8.680 1.00 98.31 83 ILE A C 1
ATOM 629 O O . ILE A 1 83 ? 2.870 -6.487 -8.220 1.00 98.31 83 ILE A O 1
ATOM 633 N N . ALA A 1 84 ? 1.033 -5.403 -8.940 1.00 97.00 84 ALA A N 1
ATOM 634 C CA . ALA A 1 84 ? 1.494 -4.054 -8.640 1.00 97.00 84 ALA A CA 1
ATOM 635 C C . ALA A 1 84 ? 1.049 -3.644 -7.228 1.00 97.00 84 ALA A C 1
ATOM 637 O O . ALA A 1 84 ? -0.141 -3.611 -6.924 1.00 97.00 84 ALA A O 1
ATOM 638 N N . GLY A 1 85 ? 1.997 -3.336 -6.353 1.00 94.50 85 GLY A N 1
ATOM 639 C CA . GLY A 1 85 ? 1.733 -2.993 -4.962 1.00 94.50 85 GLY A CA 1
ATOM 640 C C . GLY A 1 85 ? 1.975 -1.518 -4.643 1.00 94.50 85 GLY A C 1
ATOM 641 O O . GLY A 1 85 ? 2.926 -0.911 -5.149 1.00 94.50 85 GLY A O 1
ATOM 642 N N . VAL A 1 86 ? 1.118 -0.954 -3.790 1.00 89.19 86 VAL A N 1
ATOM 643 C CA . VAL A 1 86 ? 1.211 0.423 -3.287 1.00 89.19 86 VAL A CA 1
ATOM 644 C C . VAL A 1 86 ? 1.015 0.472 -1.773 1.00 89.19 86 VAL A C 1
ATOM 646 O O . VAL A 1 86 ? 0.082 -0.132 -1.248 1.00 89.19 86 VAL A O 1
ATOM 649 N N . SER A 1 87 ? 1.852 1.243 -1.084 1.00 86.62 87 SER A N 1
ATOM 650 C CA . SER A 1 87 ? 1.672 1.572 0.334 1.00 86.62 87 SER A CA 1
ATOM 651 C C . SER A 1 87 ? 1.127 2.992 0.483 1.00 86.62 87 SER A C 1
ATOM 653 O O . SER A 1 87 ? 1.588 3.916 -0.192 1.00 86.62 87 SER A O 1
ATOM 655 N N . ILE A 1 88 ? 0.117 3.175 1.331 1.00 80.12 88 ILE A N 1
ATOM 656 C CA . ILE A 1 88 ? -0.627 4.431 1.472 1.00 80.12 88 ILE A CA 1
ATOM 657 C C . ILE A 1 88 ? -0.782 4.752 2.953 1.00 80.12 88 ILE A C 1
ATOM 659 O O . ILE A 1 88 ? -1.411 3.997 3.688 1.00 80.12 88 ILE A O 1
ATOM 663 N N . TYR A 1 89 ? -0.268 5.899 3.383 1.00 73.50 89 TYR A N 1
ATOM 664 C CA . TYR A 1 89 ? -0.472 6.383 4.748 1.00 73.50 89 TYR A CA 1
ATOM 665 C C . TYR A 1 89 ? -0.796 7.875 4.745 1.00 73.50 89 TYR A C 1
ATOM 667 O O . TYR A 1 89 ? -0.106 8.668 4.092 1.00 73.50 89 TYR A O 1
ATOM 675 N N . THR A 1 90 ? -1.790 8.275 5.538 1.00 61.81 90 THR A N 1
ATOM 676 C CA . THR A 1 90 ? -1.939 9.670 5.952 1.00 61.81 90 THR A CA 1
ATOM 677 C C . THR A 1 90 ? -0.902 10.057 6.992 1.00 61.81 90 THR A C 1
ATOM 679 O O . THR A 1 90 ? -0.408 9.206 7.724 1.00 61.81 90 THR A O 1
ATOM 682 N N . ASP A 1 91 ? -0.592 11.358 7.038 1.00 55.88 91 ASP A N 1
ATOM 683 C CA . ASP A 1 91 ? 0.368 12.046 7.908 1.00 55.88 91 ASP A CA 1
ATOM 684 C C . ASP A 1 91 ? 0.715 11.269 9.184 1.00 55.88 91 ASP A C 1
ATOM 686 O O . ASP A 1 91 ? 0.109 11.460 10.241 1.00 55.88 91 ASP A O 1
ATOM 690 N N . ALA A 1 92 ? 1.733 10.407 9.095 1.00 43.97 92 ALA A N 1
ATOM 691 C CA . ALA A 1 92 ? 2.180 9.588 10.218 1.00 43.97 92 ALA A CA 1
ATOM 692 C C . ALA A 1 92 ? 2.683 10.450 11.394 1.00 43.97 92 ALA A C 1
ATOM 694 O O . ALA A 1 92 ? 2.768 9.973 12.527 1.00 43.97 92 ALA A O 1
ATOM 695 N N . ARG A 1 93 ? 3.003 11.733 11.148 1.00 42.28 93 ARG A N 1
ATOM 696 C CA . ARG A 1 93 ? 3.495 12.680 12.157 1.00 42.28 93 ARG A CA 1
ATOM 697 C C . ARG A 1 93 ? 2.403 13.445 12.887 1.00 42.28 93 ARG A C 1
ATOM 699 O O . ARG A 1 93 ? 2.662 13.901 14.004 1.00 42.28 93 ARG A O 1
ATOM 706 N N . ARG A 1 94 ? 1.251 13.690 12.264 1.00 43.97 94 ARG A N 1
ATOM 707 C CA . ARG A 1 94 ? 0.226 14.578 12.841 1.00 43.97 94 ARG A CA 1
ATOM 708 C C . ARG A 1 94 ? -1.159 13.988 12.904 1.00 43.97 94 ARG A C 1
ATOM 710 O O . ARG A 1 94 ? -1.980 14.595 13.592 1.00 43.97 94 ARG A O 1
ATOM 717 N N . GLY A 1 95 ? -1.397 12.900 12.175 1.00 44.88 95 GLY A N 1
ATOM 718 C CA . GLY A 1 95 ? -2.724 12.391 11.922 1.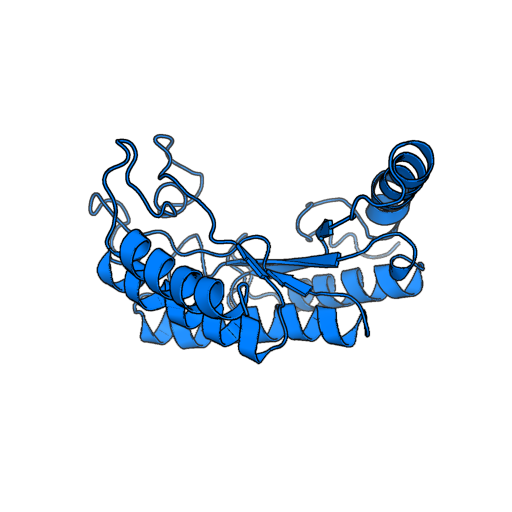00 44.88 95 GLY A CA 1
ATOM 719 C C . GLY A 1 95 ? -3.643 13.464 11.312 1.00 44.88 95 GLY A C 1
ATOM 720 O O . GLY A 1 95 ? -3.452 14.681 11.411 1.00 44.88 95 GLY A O 1
ATOM 721 N N . PRO A 1 96 ? -4.715 13.058 10.656 1.00 47.69 96 PRO A N 1
ATOM 722 C CA . PRO A 1 96 ? -5.861 13.929 10.522 1.00 47.69 96 PRO A CA 1
ATOM 723 C C . PRO A 1 96 ? -6.366 14.341 11.918 1.00 47.69 96 PRO A C 1
ATOM 725 O O . PRO A 1 96 ? -6.615 13.495 12.767 1.00 47.69 96 PRO A O 1
ATOM 728 N N . LYS A 1 97 ? -6.559 15.647 12.163 1.00 53.59 97 LYS A N 1
ATOM 729 C CA . LYS A 1 97 ? -7.140 16.166 13.427 1.00 53.59 97 LYS A CA 1
ATOM 730 C C . LYS A 1 97 ? -8.600 15.732 13.664 1.00 53.59 97 LYS A C 1
ATOM 732 O O . LYS A 1 97 ? -9.177 16.089 14.686 1.00 53.59 97 LYS A O 1
ATOM 737 N N . SER A 1 98 ? -9.211 15.081 12.675 1.00 61.47 98 SER A N 1
ATOM 738 C CA . SER A 1 98 ? -10.562 14.531 12.715 1.00 61.47 98 SER A CA 1
ATOM 739 C C . SER A 1 98 ? -10.739 13.472 11.625 1.00 61.47 98 SER A C 1
ATOM 741 O O . SER A 1 98 ? -10.115 13.554 10.561 1.00 61.47 98 SER A O 1
ATOM 743 N N . LEU A 1 99 ? -11.663 12.534 11.845 1.00 59.72 99 LEU A N 1
ATOM 744 C CA . LEU A 1 99 ? -12.102 11.547 10.848 1.00 59.72 99 LEU A CA 1
ATOM 745 C C . LEU A 1 99 ? -12.506 12.172 9.500 1.00 59.72 99 LEU A C 1
ATOM 747 O O . LEU A 1 99 ? -12.198 11.629 8.447 1.00 59.72 99 LEU A O 1
ATOM 751 N N . GLU A 1 100 ? -13.167 13.329 9.498 1.00 64.44 100 GLU A N 1
ATOM 752 C CA . GLU A 1 100 ? -13.588 14.010 8.264 1.00 64.44 100 GLU A CA 1
ATOM 753 C C . GLU A 1 100 ? -12.388 14.462 7.414 1.00 64.44 100 GLU A C 1
ATOM 755 O O . GLU A 1 100 ? -12.345 14.273 6.192 1.00 64.44 100 GLU A O 1
ATOM 760 N N . LYS A 1 101 ? -11.357 15.002 8.072 1.00 62.72 101 LYS A N 1
ATOM 761 C CA . LYS A 1 101 ? -10.111 15.382 7.406 1.00 62.72 101 LYS A CA 1
ATOM 762 C C . LYS A 1 101 ? -9.309 14.152 6.975 1.00 62.72 101 LYS A C 1
ATOM 764 O O . LYS A 1 101 ? -8.678 14.195 5.924 1.00 62.72 101 LYS A O 1
ATOM 769 N N . ALA A 1 102 ? -9.384 13.059 7.734 1.00 59.94 102 ALA A N 1
ATOM 770 C CA . ALA A 1 102 ? -8.795 11.778 7.349 1.00 59.94 102 ALA A CA 1
ATOM 771 C C . ALA A 1 102 ? -9.398 11.291 6.052 1.00 59.94 102 ALA A C 1
ATOM 773 O O . ALA A 1 102 ? -8.705 11.119 5.060 1.00 59.94 102 ALA A O 1
ATOM 774 N N . ASN A 1 103 ? -10.724 11.218 6.034 1.00 61.09 103 ASN A N 1
ATOM 775 C CA . ASN A 1 103 ? -11.491 10.741 4.905 1.00 61.09 103 ASN A CA 1
ATOM 776 C C . ASN A 1 103 ? -11.183 11.541 3.638 1.00 61.09 103 ASN A C 1
ATOM 778 O O . ASN A 1 103 ? -10.935 10.948 2.599 1.00 61.09 103 ASN A O 1
ATOM 782 N N . SER A 1 104 ? -11.127 12.872 3.697 1.00 63.69 104 SER A N 1
ATOM 783 C CA . SER A 1 104 ? -10.810 13.664 2.496 1.00 63.69 104 SER A CA 1
ATOM 784 C C . SER A 1 104 ? -9.378 13.453 1.972 1.00 63.69 104 SER A C 1
ATOM 786 O O . SER A 1 104 ? -9.179 13.350 0.756 1.00 63.69 104 SER A O 1
ATOM 788 N N . LEU A 1 105 ? -8.377 13.361 2.854 1.00 61.19 105 LEU A N 1
ATOM 789 C CA . LEU A 1 105 ? -6.964 13.275 2.462 1.00 61.19 105 LEU A CA 1
ATOM 790 C C . LEU A 1 105 ? -6.536 11.845 2.111 1.00 61.19 105 LEU A C 1
ATOM 792 O O . LEU A 1 105 ? -5.901 11.642 1.074 1.00 61.19 105 LEU A O 1
ATOM 796 N N . ASP A 1 106 ? -6.933 10.860 2.916 1.00 62.88 106 ASP A N 1
ATOM 797 C CA . ASP A 1 106 ? -6.656 9.444 2.679 1.00 62.88 106 ASP A CA 1
ATOM 798 C C . ASP A 1 106 ? -7.366 8.932 1.449 1.00 62.88 106 ASP A C 1
ATOM 800 O O . ASP A 1 106 ? -6.744 8.287 0.613 1.00 62.88 106 ASP A O 1
ATOM 804 N N . GLN A 1 107 ? -8.649 9.259 1.274 1.00 65.94 107 GLN A N 1
ATOM 805 C CA . GLN A 1 107 ? -9.337 8.829 0.065 1.00 65.94 107 GLN A CA 1
ATOM 806 C C . GLN A 1 107 ? -8.653 9.422 -1.160 1.00 65.94 107 GLN A C 1
ATOM 808 O O . GLN A 1 107 ? -8.472 8.731 -2.152 1.00 65.94 107 GLN A O 1
ATOM 813 N N . THR A 1 108 ? -8.186 10.669 -1.097 1.00 69.62 108 THR A N 1
ATOM 814 C CA . THR A 1 108 ? -7.423 11.250 -2.205 1.00 69.62 108 THR A CA 1
ATOM 815 C C . THR A 1 108 ? -6.119 10.487 -2.465 1.00 69.62 108 THR A C 1
ATOM 817 O O . THR A 1 108 ? -5.817 10.198 -3.623 1.00 69.62 108 THR A O 1
ATOM 820 N N . ALA A 1 109 ? -5.360 10.131 -1.425 1.00 73.25 109 ALA A N 1
ATOM 821 C CA . ALA A 1 109 ? -4.116 9.370 -1.556 1.00 73.25 109 ALA A CA 1
ATOM 822 C C . ALA A 1 109 ? -4.357 7.950 -2.097 1.00 73.25 109 ALA A C 1
ATOM 824 O O . ALA A 1 109 ? -3.708 7.544 -3.062 1.00 73.25 109 ALA A O 1
ATOM 825 N N . VAL A 1 110 ? -5.347 7.238 -1.550 1.00 78.94 110 VAL A N 1
ATOM 826 C CA . VAL A 1 110 ? -5.768 5.904 -1.993 1.00 78.94 110 VAL A CA 1
ATOM 827 C C . VAL A 1 110 ? -6.178 5.930 -3.458 1.00 78.94 110 VAL A C 1
ATOM 829 O O . VAL A 1 110 ? -5.626 5.182 -4.265 1.00 78.94 110 VAL A O 1
ATOM 832 N N . ARG A 1 111 ? -7.084 6.844 -3.826 1.00 83.12 111 ARG A N 1
ATOM 833 C CA . ARG A 1 111 ? -7.547 7.001 -5.208 1.00 83.12 111 ARG A CA 1
ATOM 834 C C . ARG A 1 111 ? -6.387 7.272 -6.151 1.00 83.12 111 ARG A C 1
ATOM 836 O O . ARG A 1 111 ? -6.271 6.618 -7.178 1.00 83.12 111 ARG A O 1
ATOM 843 N N . ARG A 1 112 ? -5.485 8.192 -5.797 1.00 82.69 112 ARG A N 1
ATOM 844 C CA . ARG A 1 112 ? -4.317 8.521 -6.627 1.00 82.69 112 ARG A CA 1
ATOM 845 C C . ARG A 1 112 ? -3.369 7.338 -6.791 1.00 82.69 112 ARG A C 1
ATOM 847 O O . ARG A 1 112 ? -2.966 7.064 -7.915 1.00 82.69 112 ARG A O 1
ATOM 854 N N . GLY A 1 113 ? -3.030 6.644 -5.707 1.00 84.81 113 GLY A N 1
ATOM 855 C CA . GLY A 1 113 ? -2.095 5.520 -5.732 1.00 84.81 113 GLY A CA 1
ATOM 856 C C . GLY A 1 113 ? -2.610 4.345 -6.551 1.00 84.81 113 GLY A C 1
ATOM 857 O O . GLY A 1 113 ? -1.938 3.890 -7.477 1.00 84.81 113 GLY A O 1
ATOM 858 N N . VAL A 1 114 ? -3.832 3.897 -6.254 1.00 90.31 114 VAL A N 1
ATOM 859 C CA . VAL A 1 114 ? -4.459 2.784 -6.976 1.00 90.31 114 VAL A CA 1
ATOM 860 C C . VAL A 1 114 ? -4.647 3.154 -8.448 1.00 90.31 114 VAL A C 1
ATOM 862 O O . VAL A 1 114 ? -4.218 2.407 -9.329 1.00 90.31 114 VAL A O 1
ATOM 865 N N . ARG A 1 115 ? -5.193 4.342 -8.739 1.00 90.00 115 ARG A N 1
ATOM 866 C CA . ARG A 1 115 ? -5.419 4.793 -10.117 1.00 90.00 115 ARG A CA 1
ATOM 867 C C . ARG A 1 115 ? -4.125 4.968 -10.907 1.00 90.00 115 ARG A C 1
ATOM 869 O O . ARG A 1 115 ? -4.114 4.632 -12.092 1.00 90.00 115 ARG A O 1
ATOM 876 N N . LEU A 1 116 ? -3.050 5.455 -10.283 1.00 88.94 116 LEU A N 1
ATOM 877 C CA . LEU A 1 116 ? -1.728 5.546 -10.907 1.00 88.94 116 LEU A CA 1
ATOM 878 C C . LEU A 1 116 ? -1.279 4.164 -11.385 1.00 88.94 116 LEU A C 1
ATOM 880 O O . LEU A 1 116 ? -1.001 3.994 -12.568 1.00 88.94 116 LEU A O 1
ATOM 884 N N . LEU A 1 117 ? -1.278 3.162 -10.503 1.00 92.56 117 LEU A N 1
ATOM 885 C CA . LEU A 1 117 ? -0.832 1.816 -10.868 1.00 92.56 117 LEU A CA 1
ATOM 886 C C . LEU A 1 117 ? -1.748 1.155 -11.902 1.00 92.56 117 LEU A C 1
ATOM 888 O O . LEU A 1 117 ? -1.247 0.551 -12.846 1.00 92.56 117 LEU A O 1
ATOM 892 N N . LYS A 1 118 ? -3.073 1.315 -11.786 1.00 94.62 118 LYS A N 1
ATOM 893 C CA . LYS A 1 118 ? -4.030 0.791 -12.778 1.00 94.62 118 LYS A CA 1
ATOM 894 C C . LYS A 1 118 ? -3.838 1.405 -14.162 1.00 94.62 118 LYS A C 1
ATOM 896 O O . LYS A 1 118 ? -4.002 0.709 -15.161 1.00 94.62 118 LYS A O 1
ATOM 901 N N . THR A 1 119 ? -3.512 2.695 -14.218 1.00 92.81 119 THR A N 1
ATOM 902 C CA . THR A 1 119 ? -3.302 3.416 -15.480 1.00 92.81 119 THR A CA 1
ATOM 903 C C . THR A 1 119 ? -1.948 3.067 -16.091 1.00 92.81 119 THR A C 1
ATOM 905 O O . THR A 1 119 ? -1.866 2.820 -17.291 1.00 92.81 119 THR A O 1
ATOM 908 N N . THR A 1 120 ? -0.890 3.005 -15.280 1.00 92.69 120 THR A N 1
ATOM 909 C CA . THR A 1 120 ? 0.465 2.725 -15.770 1.00 92.69 120 THR A CA 1
ATOM 910 C C . THR A 1 120 ? 0.685 1.243 -16.083 1.00 92.69 120 THR A C 1
ATOM 912 O O . THR A 1 120 ? 1.446 0.903 -16.984 1.00 92.69 120 THR A O 1
ATOM 915 N N . PHE A 1 121 ? -0.000 0.332 -15.395 1.00 96.19 121 PHE A N 1
ATOM 916 C CA . PHE A 1 121 ? 0.139 -1.112 -15.601 1.00 96.19 121 PHE A CA 1
ATOM 917 C C . PHE A 1 121 ? -1.214 -1.760 -15.912 1.00 96.19 121 PHE A C 1
ATOM 919 O O . PHE A 1 121 ? -1.739 -2.533 -15.103 1.00 96.19 121 PHE A O 1
ATOM 926 N N . PRO A 1 122 ? -1.807 -1.457 -17.083 1.00 95.56 122 PRO A N 1
ATOM 927 C CA . PRO A 1 122 ? -3.101 -2.011 -17.449 1.00 95.56 122 PRO A CA 1
ATOM 928 C C . PRO A 1 122 ? -3.043 -3.544 -17.466 1.00 95.56 122 PRO A C 1
ATOM 930 O O . PRO A 1 122 ? -2.096 -4.145 -17.968 1.00 95.56 122 PRO A O 1
ATOM 933 N N . GLY A 1 123 ? -4.063 -4.179 -16.885 1.00 95.44 123 GLY A N 1
ATOM 934 C CA . GLY A 1 123 ? -4.169 -5.640 -16.791 1.00 95.44 123 GLY A CA 1
ATOM 935 C C . GLY A 1 123 ? -3.404 -6.286 -15.631 1.00 95.44 123 GLY A C 1
ATOM 936 O O . GLY A 1 123 ? -3.585 -7.478 -15.400 1.00 95.44 123 GLY A O 1
ATOM 937 N N . LYS A 1 124 ? -2.597 -5.536 -14.866 1.00 97.31 124 LYS A N 1
ATOM 938 C CA . LYS A 1 124 ? -1.989 -6.049 -13.629 1.00 97.31 124 LYS A CA 1
ATOM 939 C C . LYS A 1 124 ? -2.950 -5.876 -12.439 1.00 97.31 124 LYS A C 1
ATOM 941 O O . LYS A 1 124 ? -3.524 -4.789 -12.286 1.00 97.31 124 LYS A O 1
ATOM 946 N N . PRO A 1 125 ? -3.114 -6.898 -11.578 1.00 98.12 125 PRO A N 1
ATOM 947 C CA . PRO A 1 125 ? -3.722 -6.738 -10.262 1.00 98.12 125 PRO A CA 1
ATOM 948 C C . PRO A 1 125 ? -3.018 -5.648 -9.458 1.00 98.12 125 PRO A C 1
ATOM 950 O O . PRO A 1 125 ? -1.787 -5.569 -9.469 1.00 98.12 125 PRO A O 1
ATOM 953 N N . VAL A 1 126 ? -3.794 -4.830 -8.744 1.00 97.44 126 VAL A N 1
ATOM 954 C CA . VAL A 1 126 ? -3.263 -3.799 -7.843 1.00 97.44 126 VAL A CA 1
ATOM 955 C C . VAL A 1 126 ? -3.626 -4.141 -6.408 1.00 97.44 126 VAL A C 1
ATOM 957 O O . VAL A 1 126 ? -4.803 -4.328 -6.101 1.00 97.44 126 VAL A O 1
ATOM 960 N N . TRP A 1 127 ? -2.628 -4.232 -5.530 1.00 97.50 127 TRP A N 1
ATOM 961 C CA . TRP A 1 127 ? -2.824 -4.464 -4.098 1.00 97.50 127 TRP A CA 1
ATOM 962 C C . TRP A 1 127 ? -2.374 -3.233 -3.305 1.00 97.50 127 TRP A C 1
ATOM 964 O O . TRP A 1 127 ? -1.286 -2.705 -3.530 1.00 97.50 127 TRP A O 1
ATOM 974 N N . VAL A 1 128 ? -3.195 -2.799 -2.350 1.00 93.50 128 VAL A N 1
ATOM 975 C CA . VAL A 1 128 ? -2.770 -1.861 -1.305 1.00 93.50 128 VAL A CA 1
ATOM 976 C C . VAL A 1 128 ? -2.077 -2.676 -0.226 1.00 93.50 128 VAL A C 1
ATOM 978 O O . VAL A 1 128 ? -2.727 -3.404 0.517 1.00 93.50 128 VAL A O 1
ATOM 981 N N . THR A 1 129 ? -0.756 -2.622 -0.192 1.00 92.75 129 THR A N 1
ATOM 982 C CA . THR A 1 129 ? 0.089 -3.583 0.532 1.00 92.75 129 THR A CA 1
ATOM 983 C C . THR A 1 129 ? 0.402 -3.156 1.945 1.00 92.75 129 THR A C 1
ATOM 985 O O . THR A 1 129 ? 0.667 -4.004 2.789 1.00 92.75 129 THR A O 1
ATOM 988 N N . GLU A 1 130 ? 0.287 -1.861 2.212 1.00 87.94 130 GLU A N 1
ATOM 989 C CA . GLU A 1 130 ? 0.228 -1.324 3.557 1.00 87.94 130 GLU A CA 1
ATOM 990 C C . GLU A 1 130 ? -0.661 -0.089 3.570 1.00 87.94 130 GLU A C 1
ATOM 992 O O . GLU A 1 130 ? -0.518 0.799 2.726 1.00 87.94 130 GLU A O 1
ATOM 997 N N . ALA A 1 131 ? -1.561 -0.031 4.540 1.00 86.19 131 ALA A N 1
ATOM 998 C CA . ALA A 1 131 ? -2.259 1.184 4.910 1.00 86.19 131 ALA A CA 1
ATOM 999 C C . ALA A 1 131 ? -2.748 1.090 6.352 1.00 86.19 131 ALA A C 1
ATOM 1001 O O . ALA A 1 131 ? -3.055 0.005 6.847 1.00 86.19 131 ALA A O 1
ATOM 1002 N N . GLY A 1 132 ? -2.838 2.220 7.038 1.00 84.00 132 GLY A N 1
ATOM 1003 C CA . GLY A 1 132 ? -3.289 2.237 8.420 1.00 84.00 132 GLY A CA 1
ATOM 1004 C C . GLY A 1 132 ? -3.304 3.634 9.008 1.00 84.00 132 GLY A C 1
ATOM 1005 O O . GLY A 1 132 ? -2.819 4.588 8.402 1.00 84.00 132 GLY A O 1
ATOM 1006 N N . TRP A 1 133 ? -3.863 3.742 10.209 1.00 81.50 133 TRP A N 1
ATOM 1007 C CA . TRP A 1 133 ? -3.887 4.988 10.967 1.00 81.50 133 TRP A CA 1
ATOM 1008 C C . TRP A 1 133 ? -3.707 4.701 12.458 1.00 81.50 133 TRP A C 1
ATOM 1010 O O . TRP A 1 133 ? -4.450 3.910 13.035 1.00 81.50 133 TRP A O 1
ATOM 1020 N N . GLY A 1 134 ? -2.668 5.274 13.070 1.00 81.38 134 GLY A N 1
ATOM 1021 C CA . GLY A 1 134 ? -2.313 5.017 14.465 1.00 81.38 134 GLY A CA 1
ATOM 1022 C C . GLY A 1 134 ? -3.253 5.712 15.447 1.00 81.38 134 GLY A C 1
ATOM 1023 O O . GLY A 1 134 ? -3.566 6.893 15.269 1.00 81.38 134 GLY A O 1
ATOM 1024 N N . ALA A 1 135 ? -3.673 4.990 16.488 1.00 80.50 135 ALA A N 1
ATOM 1025 C CA . ALA A 1 135 ? -4.562 5.502 17.528 1.00 80.50 135 ALA A CA 1
ATOM 1026 C C . ALA A 1 135 ? -3.818 5.770 18.843 1.00 80.50 135 ALA A C 1
ATOM 1028 O O . ALA A 1 135 ? -3.065 4.918 19.290 1.00 80.50 135 ALA A O 1
ATOM 1029 N N . ASP A 1 136 ? -4.049 6.899 19.510 1.00 73.12 136 ASP A N 1
ATOM 1030 C CA . ASP A 1 136 ? -3.419 7.170 20.806 1.00 73.12 136 ASP A CA 1
ATOM 1031 C C . ASP A 1 136 ? -4.043 6.311 21.915 1.00 73.12 136 ASP A C 1
ATOM 1033 O O . ASP A 1 136 ? -5.126 6.619 22.414 1.00 73.12 136 ASP A O 1
ATOM 1037 N N . LEU A 1 137 ? -3.374 5.230 22.316 1.00 66.44 137 LEU A N 1
ATOM 1038 C CA . LEU A 1 137 ? -3.818 4.422 23.456 1.00 66.44 137 LEU A CA 1
ATOM 1039 C C . LEU A 1 137 ? -3.556 5.103 24.805 1.00 66.44 137 LEU A C 1
ATOM 1041 O O . LEU A 1 137 ? -4.267 4.830 25.769 1.00 66.44 137 LEU A O 1
ATOM 1045 N N . LEU A 1 138 ? -2.531 5.956 24.887 1.00 64.38 138 LEU A N 1
ATOM 1046 C CA . LEU A 1 138 ? -2.006 6.471 26.156 1.00 64.38 138 LEU A CA 1
ATOM 1047 C C . LEU A 1 138 ? -2.282 7.966 26.375 1.00 64.38 138 LEU A C 1
ATOM 1049 O O . LEU A 1 138 ? -1.948 8.495 27.429 1.00 64.38 138 LEU A O 1
ATOM 1053 N N . GLY A 1 139 ? -2.874 8.657 25.398 1.00 60.75 139 GLY A N 1
ATOM 1054 C CA . GLY A 1 139 ? -2.999 10.120 25.414 1.00 60.75 139 GLY A CA 1
ATOM 1055 C C . GLY A 1 139 ? -1.660 10.847 25.201 1.00 60.75 139 GLY A C 1
ATOM 1056 O O . GLY A 1 139 ? -1.573 12.059 25.404 1.00 60.75 139 GLY A O 1
ATOM 1057 N N . ASN A 1 140 ? -0.613 10.118 24.802 1.00 57.47 140 ASN A N 1
ATOM 1058 C CA . ASN A 1 140 ? 0.763 10.609 24.689 1.00 57.47 140 ASN A CA 1
ATOM 1059 C C . ASN A 1 140 ? 1.063 11.247 23.325 1.00 57.47 140 ASN A C 1
ATOM 1061 O O . ASN A 1 140 ? 2.064 11.943 23.163 1.00 57.47 140 ASN A O 1
ATOM 1065 N N . GLY A 1 141 ? 0.187 11.058 22.341 1.00 56.69 141 GLY A N 1
ATOM 1066 C CA . GLY A 1 141 ? 0.266 11.658 21.013 1.00 56.69 141 GLY A CA 1
ATOM 1067 C C . GLY A 1 141 ? -0.010 13.163 21.002 1.00 56.69 141 GLY A C 1
ATOM 1068 O O . GLY A 1 141 ? 0.040 13.781 19.938 1.00 56.69 141 GLY A O 1
ATOM 1069 N N . GLY A 1 142 ? -0.325 13.778 22.150 1.00 57.53 142 GLY A N 1
ATOM 1070 C CA . GLY A 1 142 ? -0.544 15.224 22.264 1.00 57.53 142 GLY A CA 1
ATOM 1071 C C . GLY A 1 142 ? -1.661 15.737 21.346 1.00 57.53 142 GLY A C 1
ATOM 1072 O O . GLY A 1 142 ? -1.548 16.834 20.797 1.00 57.53 142 GLY A O 1
ATOM 1073 N N . GLY A 1 143 ? -2.692 14.912 21.113 1.00 62.47 143 GLY A N 1
ATOM 1074 C CA . GLY A 1 143 ? -3.809 15.209 20.207 1.00 62.47 143 GLY A CA 1
ATOM 1075 C C . GLY A 1 143 ? -3.495 15.066 18.710 1.00 62.47 143 GLY A C 1
ATOM 1076 O O . GLY A 1 143 ? -4.216 15.628 17.889 1.00 62.47 143 GLY A O 1
ATOM 1077 N N . LYS A 1 144 ? -2.409 14.367 18.346 1.00 66.12 144 LYS A N 1
ATOM 1078 C CA . LYS A 1 144 ? -1.969 14.148 16.953 1.00 66.12 144 LYS A CA 1
ATOM 1079 C C . LYS A 1 144 ? -2.246 12.740 16.416 1.00 66.12 144 LYS A C 1
ATOM 1081 O O . LYS A 1 144 ? -1.934 12.459 15.267 1.00 66.12 144 LYS A O 1
ATOM 1086 N N . CYS A 1 145 ? -2.780 11.832 17.221 1.00 74.81 145 CYS A N 1
ATOM 1087 C CA . CYS A 1 145 ? -3.188 10.516 16.728 1.00 74.81 145 CYS A CA 1
ATOM 1088 C C . CYS A 1 145 ? -4.706 10.409 16.742 1.00 74.81 145 CYS A C 1
ATOM 1090 O O . CYS A 1 145 ? -5.378 11.173 17.436 1.00 74.81 145 CYS A O 1
ATOM 1092 N N . ALA A 1 146 ? -5.233 9.449 15.986 1.00 78.12 146 ALA A N 1
ATOM 1093 C CA . ALA A 1 146 ? -6.652 9.141 16.036 1.00 78.12 146 ALA A CA 1
ATOM 1094 C C . ALA A 1 146 ? -7.035 8.666 17.447 1.00 78.12 146 ALA A C 1
ATOM 1096 O O . ALA A 1 146 ? -6.237 8.057 18.159 1.00 78.12 146 ALA A O 1
ATOM 1097 N N . SER A 1 147 ? -8.281 8.871 17.843 1.00 82.75 147 SER A N 1
ATOM 1098 C CA . SER A 1 147 ? -8.882 8.057 18.897 1.00 82.75 147 SER A CA 1
ATOM 1099 C C . SER A 1 147 ? -9.063 6.608 18.423 1.00 82.75 147 SER A C 1
ATOM 1101 O O . SER A 1 147 ? -9.085 6.310 17.224 1.00 82.75 147 SER A O 1
ATOM 1103 N N . LEU A 1 148 ? -9.258 5.680 19.363 1.00 87.31 148 LEU A N 1
ATOM 1104 C CA . LEU A 1 148 ? -9.572 4.282 19.040 1.00 87.31 148 LEU A CA 1
ATOM 1105 C C . LEU A 1 148 ? -10.824 4.154 18.157 1.00 87.31 148 LEU A C 1
ATOM 1107 O O . LEU A 1 148 ? -10.889 3.287 17.284 1.00 87.31 148 LEU A O 1
ATOM 1111 N N . GLN A 1 149 ? -11.817 5.017 18.378 1.00 87.25 149 GLN A N 1
ATOM 1112 C CA . GLN A 1 149 ? -13.051 5.053 17.600 1.00 87.25 149 GLN A CA 1
ATOM 1113 C C . GLN A 1 149 ? -12.815 5.604 16.190 1.00 87.25 149 GLN A C 1
ATOM 1115 O O . GLN A 1 149 ? -13.383 5.072 15.240 1.00 87.25 149 GLN A O 1
ATOM 1120 N N . GLU A 1 150 ? -11.956 6.612 16.031 1.00 84.12 150 GLU A N 1
ATOM 1121 C CA . GLU A 1 150 ? -11.592 7.137 14.710 1.00 84.12 150 GLU A CA 1
ATOM 1122 C C . GLU A 1 150 ? -10.809 6.116 13.889 1.00 84.12 150 GLU A C 1
ATOM 1124 O O . GLU A 1 150 ? -11.155 5.887 12.731 1.00 84.12 150 GLU A O 1
ATOM 1129 N N . GLN A 1 151 ? -9.836 5.422 14.493 1.00 88.06 151 GLN A N 1
ATOM 1130 C CA . GLN A 1 151 ? -9.146 4.317 13.824 1.00 88.06 151 GLN A CA 1
ATOM 1131 C C . GLN A 1 151 ? -10.148 3.245 13.372 1.00 88.06 151 GLN A C 1
ATOM 1133 O O . GLN A 1 151 ? -10.086 2.782 12.236 1.00 88.06 151 GLN A O 1
ATOM 1138 N N . ALA A 1 152 ? -11.104 2.872 14.228 1.00 90.25 152 ALA A N 1
ATOM 1139 C CA . ALA A 1 152 ? -12.119 1.879 13.885 1.00 90.25 152 ALA A CA 1
ATOM 1140 C C . ALA A 1 152 ? -13.067 2.331 12.766 1.00 90.25 152 ALA A C 1
ATOM 1142 O O . ALA A 1 152 ? -13.429 1.522 11.912 1.00 90.25 152 ALA A O 1
ATOM 1143 N N . ALA A 1 153 ? -13.460 3.605 12.755 1.00 87.25 153 ALA A N 1
ATOM 1144 C CA . ALA A 1 153 ? -14.297 4.176 11.704 1.00 87.25 153 ALA A CA 1
ATOM 1145 C C . ALA A 1 153 ? -13.557 4.285 10.363 1.00 87.25 153 ALA A C 1
ATOM 1147 O O . ALA A 1 153 ? -14.181 4.193 9.308 1.00 87.25 153 ALA A O 1
ATOM 1148 N N . TYR A 1 154 ? -12.234 4.443 10.397 1.00 85.44 154 TYR A N 1
ATOM 1149 C CA . TYR A 1 154 ? -11.419 4.582 9.198 1.00 85.44 154 TYR A CA 1
ATOM 1150 C C . TYR A 1 154 ? -11.216 3.270 8.430 1.00 85.44 154 TYR A C 1
ATOM 1152 O O . TYR A 1 154 ? -11.201 3.283 7.200 1.00 85.44 154 TYR A O 1
ATOM 1160 N N . VAL A 1 155 ? -11.123 2.130 9.127 1.00 89.62 155 VAL A N 1
ATOM 1161 C CA . VAL A 1 155 ? -10.928 0.807 8.502 1.00 89.62 155 VAL A CA 1
ATOM 1162 C C . VAL A 1 155 ? -11.873 0.552 7.313 1.00 89.62 155 VAL A C 1
ATOM 1164 O O . VAL A 1 155 ? -11.367 0.303 6.219 1.00 89.62 155 VAL A O 1
ATOM 1167 N N . PRO A 1 156 ? -13.215 0.615 7.448 1.00 89.81 156 PRO A N 1
ATOM 1168 C CA . PRO A 1 156 ? -14.100 0.362 6.310 1.00 89.81 156 PRO A CA 1
ATOM 1169 C C . PRO A 1 156 ? -13.920 1.387 5.184 1.00 89.81 156 PRO A C 1
ATOM 1171 O O . PRO A 1 156 ? -13.908 1.005 4.021 1.00 89.81 156 PRO A O 1
ATOM 1174 N N . ILE A 1 157 ? -13.693 2.661 5.514 1.00 86.88 157 ILE A N 1
ATOM 1175 C CA . ILE A 1 157 ? -13.552 3.747 4.532 1.00 86.88 157 ILE A CA 1
ATOM 1176 C C . ILE A 1 157 ? -12.330 3.527 3.639 1.00 86.88 157 ILE A C 1
ATOM 1178 O O . ILE A 1 157 ? -12.426 3.669 2.417 1.00 86.88 157 ILE A O 1
ATOM 1182 N N . LEU A 1 158 ? -11.197 3.156 4.237 1.00 87.31 158 LEU A N 1
ATOM 1183 C CA . LEU A 1 158 ? -9.973 2.809 3.518 1.00 87.31 158 LEU A CA 1
ATOM 1184 C C . LEU A 1 158 ? -10.226 1.669 2.524 1.00 87.31 158 LEU A C 1
ATOM 1186 O O . LEU A 1 158 ? -9.899 1.795 1.343 1.00 87.31 158 LEU A O 1
ATOM 1190 N N . TYR A 1 159 ? -10.827 0.574 2.994 1.00 91.69 159 TYR A N 1
ATOM 1191 C CA . TYR A 1 159 ? -11.060 -0.603 2.160 1.00 91.69 159 TY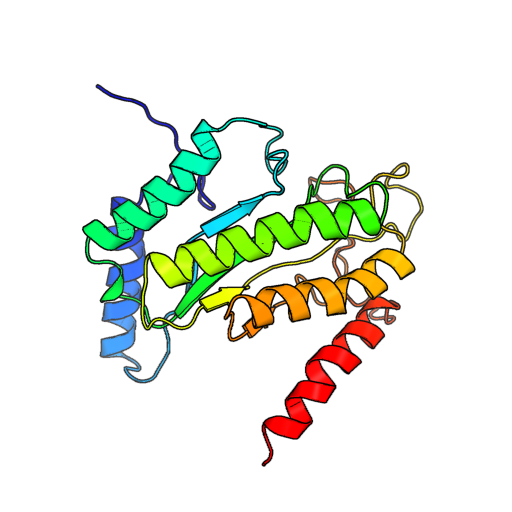R A CA 1
ATOM 1192 C C . TYR A 1 159 ? -12.059 -0.294 1.046 1.00 91.69 159 TYR A C 1
ATOM 1194 O O . TYR A 1 159 ? -11.761 -0.546 -0.116 1.00 91.69 159 TYR A O 1
ATOM 1202 N N . ASP A 1 160 ? -13.210 0.296 1.369 1.00 91.06 160 ASP A N 1
ATOM 1203 C CA . ASP A 1 160 ? -14.242 0.633 0.383 1.00 91.06 160 ASP A CA 1
ATOM 1204 C C . ASP A 1 160 ? -13.694 1.561 -0.705 1.00 91.06 160 ASP A C 1
ATOM 1206 O O . ASP A 1 160 ? -13.956 1.357 -1.889 1.00 91.06 160 ASP A O 1
ATOM 1210 N N . THR A 1 161 ? -12.867 2.537 -0.324 1.00 88.50 161 THR A N 1
ATOM 1211 C CA . THR A 1 161 ? -12.252 3.461 -1.283 1.00 88.50 161 THR A CA 1
ATOM 1212 C C . THR A 1 161 ? -11.245 2.760 -2.188 1.00 88.50 161 THR A C 1
ATOM 1214 O O . THR A 1 161 ? -11.274 2.963 -3.399 1.00 88.50 161 THR A O 1
ATOM 1217 N N . ALA A 1 162 ? -10.360 1.932 -1.630 1.00 91.06 162 ALA A N 1
ATOM 1218 C CA . ALA A 1 162 ? -9.366 1.212 -2.421 1.00 91.06 162 ALA A CA 1
ATOM 1219 C C . ALA A 1 162 ? -10.025 0.230 -3.400 1.00 91.06 162 ALA A C 1
ATOM 1221 O O . ALA A 1 162 ? -9.660 0.193 -4.577 1.00 91.06 162 ALA A O 1
ATOM 1222 N N . MET A 1 163 ? -11.029 -0.519 -2.935 1.00 93.25 163 MET A N 1
ATOM 1223 C CA . MET A 1 163 ? -11.772 -1.467 -3.768 1.00 93.25 163 MET A CA 1
ATOM 1224 C C . MET A 1 163 ? -12.558 -0.748 -4.873 1.00 93.25 163 MET A C 1
ATOM 1226 O O . MET A 1 163 ? -12.538 -1.191 -6.019 1.00 93.25 163 MET A O 1
ATOM 1230 N N . ALA A 1 164 ? -13.184 0.398 -4.575 1.00 92.75 164 ALA A N 1
ATOM 1231 C CA . ALA A 1 164 ? -13.897 1.201 -5.574 1.00 92.75 164 ALA A CA 1
ATOM 1232 C C . ALA A 1 164 ? -12.983 1.740 -6.692 1.00 92.75 164 ALA A C 1
ATOM 1234 O O . ALA A 1 164 ? -13.438 1.948 -7.814 1.00 92.75 164 ALA A O 1
ATOM 1235 N N . GLU A 1 165 ? -11.694 1.938 -6.412 1.00 92.12 165 GLU A N 1
ATOM 1236 C CA . GLU A 1 165 ? -10.691 2.374 -7.396 1.00 92.12 165 GLU A CA 1
ATOM 1237 C C . GLU A 1 165 ? -10.025 1.194 -8.128 1.00 92.12 165 GLU A C 1
ATOM 1239 O O . GLU A 1 165 ? -9.191 1.386 -9.017 1.00 92.12 165 GLU A O 1
ATOM 1244 N N . GLY A 1 166 ? -10.423 -0.038 -7.798 1.00 94.81 166 GLY A N 1
ATOM 1245 C CA . GLY A 1 166 ? -10.007 -1.254 -8.490 1.00 94.81 166 GLY A CA 1
ATOM 1246 C C . GLY A 1 166 ? -8.798 -1.957 -7.881 1.00 94.81 166 GLY A C 1
ATOM 1247 O O . GLY A 1 166 ? -8.131 -2.713 -8.596 1.00 94.81 166 GLY A O 1
ATOM 1248 N N . ALA A 1 167 ? -8.500 -1.719 -6.599 1.00 95.88 167 ALA A N 1
ATOM 1249 C CA . ALA A 1 167 ? -7.630 -2.613 -5.845 1.00 95.88 167 ALA A CA 1
ATOM 1250 C C . ALA A 1 167 ? -8.312 -3.981 -5.667 1.00 95.88 167 ALA A C 1
ATOM 1252 O O . ALA A 1 167 ? -9.524 -4.057 -5.485 1.00 95.88 167 ALA A O 1
ATOM 1253 N N . GLU A 1 168 ? -7.535 -5.062 -5.703 1.00 96.31 168 GLU A N 1
ATOM 1254 C CA . GLU A 1 168 ? -8.040 -6.424 -5.467 1.00 96.31 168 GLU A CA 1
ATOM 1255 C C . GLU A 1 168 ? -7.831 -6.887 -4.026 1.00 96.31 168 GLU A C 1
ATOM 1257 O O . GLU A 1 168 ? -8.545 -7.762 -3.540 1.00 96.31 168 GLU A O 1
ATOM 1262 N N . LYS A 1 169 ? -6.826 -6.324 -3.346 1.00 95.69 169 LYS A N 1
ATOM 1263 C CA . LYS A 1 169 ? -6.530 -6.604 -1.940 1.00 95.69 169 LYS A CA 1
ATOM 1264 C C . LYS A 1 169 ? -6.065 -5.346 -1.233 1.00 95.69 169 LYS A C 1
ATOM 1266 O O . LYS A 1 169 ? -5.385 -4.509 -1.826 1.00 95.69 169 LYS A O 1
ATOM 1271 N N . VAL A 1 170 ? -6.397 -5.265 0.049 1.00 94.00 170 VAL A N 1
ATOM 1272 C CA . VAL A 1 170 ? -5.962 -4.212 0.964 1.00 94.00 170 VAL A CA 1
ATOM 1273 C C . VAL A 1 170 ? -5.426 -4.881 2.221 1.00 94.00 170 VAL A C 1
ATOM 1275 O O . VAL A 1 170 ? -6.083 -5.753 2.786 1.00 94.00 170 VAL A O 1
ATOM 1278 N N . PHE A 1 171 ? -4.230 -4.488 2.640 1.00 93.81 171 PHE A N 1
ATOM 1279 C CA . PHE A 1 171 ? -3.558 -5.016 3.818 1.00 93.81 171 PHE A CA 1
ATOM 1280 C C . PHE A 1 171 ? -3.402 -3.902 4.850 1.00 93.81 171 PHE A C 1
ATOM 1282 O O . PHE A 1 171 ? -2.744 -2.889 4.609 1.00 93.81 171 PHE A O 1
ATOM 1289 N N . TRP A 1 172 ? -4.035 -4.095 6.009 1.00 91.94 172 TRP A N 1
ATOM 1290 C CA . TRP A 1 172 ? -3.876 -3.188 7.140 1.00 91.94 172 TRP A CA 1
ATOM 1291 C C . TRP A 1 172 ? -2.492 -3.365 7.770 1.00 91.94 172 TRP A C 1
ATOM 1293 O O . TRP A 1 172 ? -2.106 -4.483 8.118 1.00 91.94 172 TRP A O 1
ATOM 1303 N N . PHE A 1 173 ? -1.779 -2.263 7.973 1.00 87.62 173 PHE A N 1
ATOM 1304 C CA . PHE A 1 173 ? -0.550 -2.237 8.749 1.00 87.62 173 PHE A CA 1
ATOM 1305 C C . PHE A 1 173 ? -0.859 -1.733 10.165 1.00 87.62 173 PHE A C 1
ATOM 1307 O O . PHE A 1 173 ? -1.316 -0.605 10.318 1.00 87.62 173 PHE A O 1
ATOM 1314 N N . GLY A 1 174 ? -0.640 -2.494 11.240 1.00 89.06 174 GLY A N 1
ATOM 1315 C CA . GLY A 1 174 ? -0.245 -3.907 11.340 1.00 89.06 174 GLY A CA 1
ATOM 1316 C C . GLY A 1 174 ? -1.190 -4.679 12.266 1.00 89.06 174 GLY A C 1
ATOM 1317 O O . GLY A 1 174 ? -2.215 -4.157 12.699 1.00 89.06 174 GLY A O 1
ATOM 1318 N N . PHE A 1 175 ? -0.876 -5.938 12.587 1.00 92.62 175 PHE A N 1
ATOM 1319 C CA . PHE A 1 175 ? -1.743 -6.723 13.477 1.00 92.62 175 PHE A CA 1
ATOM 1320 C C . PHE A 1 175 ? -1.700 -6.213 14.925 1.00 92.62 175 PHE A C 1
ATOM 1322 O O . PHE A 1 175 ? -2.751 -5.970 15.513 1.00 92.62 175 PHE A O 1
ATOM 1329 N N . ARG A 1 176 ? -0.500 -6.008 15.479 1.00 92.25 176 ARG A N 1
ATOM 1330 C CA . ARG A 1 176 ? -0.259 -5.675 16.891 1.00 92.25 176 ARG A CA 1
ATOM 1331 C C . ARG A 1 176 ? 0.472 -4.344 17.021 1.00 92.25 176 ARG A C 1
ATOM 1333 O O . ARG A 1 176 ? 1.384 -4.081 16.240 1.00 92.25 176 ARG A O 1
ATOM 1340 N N . ASP A 1 177 ? 0.103 -3.558 18.024 1.00 88.19 177 ASP A N 1
ATOM 1341 C CA . ASP A 1 177 ? 0.850 -2.363 18.414 1.00 88.19 177 ASP A CA 1
ATOM 1342 C C . ASP A 1 177 ? 2.298 -2.720 18.818 1.00 88.19 177 ASP A C 1
ATOM 1344 O O . ASP A 1 177 ? 2.586 -3.793 19.364 1.00 88.19 177 ASP A O 1
ATOM 1348 N N . SER A 1 178 ? 3.231 -1.817 18.528 1.00 82.25 178 SER A N 1
ATOM 1349 C CA . SER A 1 178 ? 4.639 -1.948 18.893 1.00 82.25 178 SER A CA 1
ATOM 1350 C C . SER A 1 178 ? 4.887 -1.402 20.298 1.00 82.25 178 SER A C 1
ATOM 1352 O O . SER A 1 178 ? 4.354 -0.365 20.678 1.00 82.25 178 SER A O 1
ATOM 1354 N N . LEU A 1 179 ? 5.749 -2.085 21.056 1.00 68.12 179 LEU A N 1
ATOM 1355 C CA . LEU A 1 179 ? 6.245 -1.608 22.355 1.00 68.12 179 LEU A CA 1
ATOM 1356 C C . LEU A 1 179 ? 7.397 -0.601 22.225 1.00 68.12 179 LEU A C 1
ATOM 1358 O O . LEU A 1 179 ? 7.808 -0.022 23.224 1.00 68.12 179 LEU A O 1
ATOM 1362 N N . HIS A 1 180 ? 7.955 -0.431 21.026 1.00 66.88 180 HIS A N 1
ATOM 1363 C CA . HIS A 1 180 ? 9.005 0.556 20.793 1.00 66.88 180 HIS A CA 1
ATOM 1364 C C . HIS A 1 180 ? 8.383 1.913 20.491 1.00 66.88 180 HIS A C 1
ATOM 1366 O O . HIS A 1 180 ? 7.492 1.999 19.646 1.00 66.88 180 HIS A O 1
ATOM 1372 N N . GLU A 1 181 ? 8.903 2.968 21.123 1.00 58.94 181 GLU A N 1
ATOM 1373 C CA . GLU A 1 181 ? 8.709 4.330 20.636 1.00 58.94 181 GLU A CA 1
ATOM 1374 C C . GLU A 1 181 ? 9.215 4.381 19.190 1.00 58.94 181 GLU A C 1
ATOM 1376 O O . GLU A 1 181 ? 10.387 4.141 18.903 1.00 58.94 181 GLU A O 1
ATOM 1381 N N . GLY A 1 182 ? 8.290 4.575 18.259 1.00 58.75 182 GLY A N 1
ATOM 1382 C CA . GLY A 1 182 ? 8.604 4.704 16.847 1.00 58.75 182 GLY A CA 1
ATOM 1383 C C . GLY A 1 182 ? 9.122 6.105 16.560 1.00 58.75 182 GLY A C 1
ATOM 1384 O O . GLY A 1 182 ? 8.886 7.036 17.326 1.00 58.75 182 GLY A O 1
ATOM 1385 N N . GLU A 1 183 ? 9.749 6.282 15.399 1.00 56.56 183 GLU A N 1
ATOM 1386 C CA . GLU A 1 183 ? 10.193 7.600 14.915 1.00 56.56 183 GLU A CA 1
ATOM 1387 C C . GLU A 1 183 ? 9.040 8.619 14.784 1.00 56.56 183 GLU A C 1
ATOM 1389 O O . GLU A 1 183 ? 9.272 9.826 14.693 1.00 56.56 183 GLU A O 1
ATOM 1394 N N . PHE A 1 184 ? 7.786 8.148 14.806 1.00 63.75 184 PHE A N 1
ATOM 1395 C CA . PHE A 1 184 ? 6.583 8.965 14.694 1.00 63.75 184 PHE A CA 1
ATOM 1396 C C . PHE A 1 184 ? 5.610 8.718 15.859 1.00 63.75 184 PHE A C 1
ATOM 1398 O O . PHE A 1 184 ? 5.399 7.557 16.221 1.00 63.75 184 PHE A O 1
ATOM 1405 N N . PRO A 1 185 ? 4.935 9.765 16.391 1.00 63.16 185 PRO A N 1
ATOM 1406 C CA . PRO A 1 185 ? 4.130 9.675 17.619 1.00 63.16 185 PRO A CA 1
ATOM 1407 C C . PRO A 1 185 ? 3.041 8.595 17.601 1.00 63.16 185 PRO A C 1
ATOM 1409 O O . PRO A 1 185 ? 2.713 8.025 18.638 1.00 63.16 185 PRO A O 1
ATOM 1412 N N . CYS A 1 186 ? 2.484 8.310 16.421 1.00 74.50 186 CYS A N 1
ATOM 1413 C CA . CYS A 1 186 ? 1.365 7.385 16.246 1.00 74.50 186 CYS A CA 1
ATOM 1414 C C . CYS A 1 186 ? 1.776 6.045 15.618 1.00 74.50 186 CYS A C 1
ATOM 1416 O O . CYS A 1 186 ? 0.970 5.118 15.586 1.00 74.50 186 CYS A O 1
ATOM 1418 N N . GLY A 1 187 ? 3.013 5.931 15.119 1.00 73.81 187 GLY A N 1
ATOM 1419 C CA . GLY A 1 187 ? 3.514 4.746 14.414 1.00 73.81 187 GLY A CA 1
ATOM 1420 C C . GLY A 1 187 ? 3.444 3.452 15.237 1.00 73.81 187 GLY A C 1
ATOM 1421 O O . GLY A 1 187 ? 2.993 2.436 14.712 1.00 73.81 187 GLY A O 1
ATOM 1422 N N . PRO A 1 188 ? 3.792 3.465 16.537 1.00 79.19 188 PRO A N 1
ATOM 1423 C CA . PRO A 1 188 ? 3.668 2.281 17.388 1.00 79.19 188 PRO A CA 1
ATOM 1424 C C . PRO A 1 188 ? 2.234 1.788 17.578 1.00 79.19 188 PRO A C 1
ATOM 1426 O O . PRO A 1 188 ? 2.039 0.640 17.959 1.00 79.19 188 PRO A O 1
ATOM 1429 N N . TRP A 1 189 ? 1.233 2.623 17.295 1.00 84.31 189 TRP A N 1
ATOM 1430 C CA . TRP A 1 189 ? -0.156 2.383 17.682 1.00 84.31 189 TRP A CA 1
ATOM 1431 C C . TRP A 1 189 ? -1.095 2.076 16.500 1.00 84.31 189 TRP A C 1
ATOM 1433 O O . TRP A 1 189 ? -2.310 2.317 16.551 1.00 84.31 189 TRP A O 1
ATOM 1443 N N . LEU A 1 190 ? -0.515 1.570 15.409 1.00 86.50 190 LEU A N 1
ATOM 1444 C CA . LEU A 1 190 ? -1.173 1.170 14.159 1.00 86.50 190 LEU A CA 1
ATOM 1445 C C . LEU A 1 190 ? -1.863 -0.204 14.226 1.00 86.50 190 LEU A C 1
ATOM 1447 O O . LEU A 1 190 ? -2.646 -0.549 13.346 1.00 86.50 190 LEU A O 1
ATOM 1451 N N . GLY A 1 191 ? -1.591 -0.994 15.257 1.00 90.88 191 GLY A N 1
ATOM 1452 C CA . GLY A 1 191 ? -2.140 -2.323 15.472 1.00 90.88 191 GLY A CA 1
ATOM 1453 C C . GLY A 1 191 ? -3.661 -2.353 15.578 1.00 90.88 191 GLY A C 1
ATOM 1454 O O . GLY A 1 191 ? -4.292 -1.419 16.084 1.00 90.88 191 GLY A O 1
ATOM 1455 N N . LEU A 1 192 ? -4.240 -3.471 15.142 1.00 93.88 192 LEU A N 1
ATOM 1456 C CA . LEU A 1 192 ? -5.632 -3.842 15.409 1.00 93.88 192 LEU A CA 1
ATOM 1457 C C . LEU A 1 192 ? -5.815 -4.378 16.836 1.00 93.88 192 LEU A C 1
ATOM 1459 O O . LEU A 1 192 ? -6.915 -4.333 17.385 1.00 93.88 192 LEU A O 1
ATOM 1463 N N . VAL A 1 193 ? -4.742 -4.877 17.446 1.00 93.44 193 VAL A N 1
ATOM 1464 C CA . VAL A 1 193 ? -4.700 -5.294 18.850 1.00 93.44 193 VAL A CA 1
ATOM 1465 C C . VAL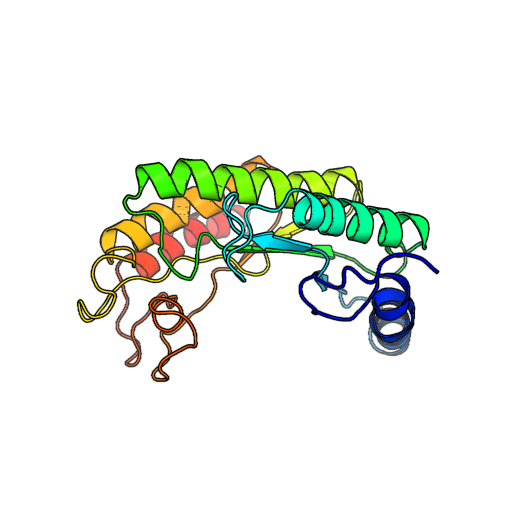 A 1 193 ? -3.590 -4.550 19.589 1.00 93.44 193 VAL A C 1
ATOM 1467 O O . VAL A 1 193 ? -2.593 -4.143 18.986 1.00 93.44 193 VAL A O 1
ATOM 1470 N N . ASP A 1 194 ? -3.770 -4.370 20.894 1.00 90.88 194 ASP A N 1
ATOM 1471 C CA . ASP A 1 194 ? -2.767 -3.756 21.765 1.00 90.88 194 ASP A CA 1
ATOM 1472 C C . ASP A 1 194 ? -1.528 -4.672 21.940 1.00 90.88 194 ASP A C 1
ATOM 1474 O O . ASP A 1 194 ? -1.516 -5.818 21.466 1.00 90.88 194 ASP A O 1
ATOM 1478 N N . PRO A 1 195 ? -0.467 -4.230 22.640 1.00 90.19 195 PRO A N 1
ATOM 1479 C CA . PRO A 1 195 ? 0.727 -5.051 22.827 1.00 90.19 195 PRO A CA 1
ATOM 1480 C C . PRO A 1 195 ? 0.499 -6.388 23.556 1.00 90.19 195 PRO A C 1
ATOM 1482 O O . PRO A 1 195 ? 1.313 -7.299 23.389 1.00 90.19 195 PRO A O 1
ATOM 1485 N N . ASN A 1 196 ? -0.592 -6.520 24.315 1.00 92.00 196 ASN A N 1
ATOM 1486 C CA . ASN A 1 196 ? -0.994 -7.714 25.061 1.00 92.00 196 ASN A CA 1
ATOM 1487 C C . ASN A 1 196 ? -2.032 -8.567 24.306 1.00 92.00 196 ASN A C 1
ATOM 1489 O O . ASN A 1 196 ? -2.599 -9.490 24.888 1.00 92.00 196 ASN A O 1
ATOM 1493 N N . PHE A 1 197 ? -2.262 -8.287 23.017 1.00 93.38 197 PHE A N 1
ATOM 1494 C CA . PHE A 1 197 ? -3.259 -8.943 22.165 1.00 93.38 197 PHE A CA 1
ATOM 1495 C C . PHE A 1 197 ? -4.720 -8.688 22.564 1.00 93.38 197 PHE A C 1
ATOM 1497 O O . PHE A 1 197 ? -5.617 -9.402 22.110 1.00 93.38 197 PHE A O 1
ATOM 1504 N N . THR A 1 198 ? -4.993 -7.643 23.347 1.00 94.19 198 THR A N 1
ATOM 1505 C CA . THR A 1 198 ? -6.364 -7.184 23.581 1.00 94.19 198 THR A CA 1
ATOM 1506 C C . THR A 1 198 ? -6.890 -6.513 22.308 1.00 94.19 198 THR A C 1
ATOM 1508 O O . THR A 1 198 ? -6.257 -5.577 21.807 1.00 94.19 198 THR A O 1
ATOM 1511 N N . PRO A 1 199 ? -8.042 -6.939 21.761 1.00 95.00 199 PRO A N 1
ATOM 1512 C CA . PRO A 1 199 ? -8.615 -6.305 20.580 1.00 95.00 199 PRO A CA 1
ATOM 1513 C C . PRO A 1 199 ? -8.949 -4.826 20.786 1.00 95.00 199 PRO A C 1
ATOM 1515 O O . PRO A 1 199 ? -9.657 -4.469 21.729 1.00 95.00 199 PRO A O 1
ATOM 1518 N N . LYS A 1 200 ? -8.513 -3.969 19.856 1.00 93.75 200 LYS A N 1
ATOM 1519 C CA . LYS A 1 200 ? -8.992 -2.581 19.761 1.00 93.75 200 LYS A CA 1
ATOM 1520 C C . LYS A 1 200 ? -10.325 -2.554 19.001 1.00 93.75 200 LYS A C 1
ATOM 1522 O O . LYS A 1 200 ? -10.626 -3.485 18.251 1.00 93.75 200 LYS A O 1
ATOM 1527 N N . PRO A 1 201 ? -11.125 -1.477 19.103 1.00 95.25 201 PRO A N 1
ATOM 1528 C CA . PRO A 1 201 ? -12.343 -1.328 18.301 1.00 95.25 201 PRO A CA 1
ATOM 1529 C C . PRO A 1 201 ? -12.120 -1.500 16.783 1.00 95.25 201 PRO A C 1
ATOM 1531 O O . PRO A 1 201 ? -13.011 -1.966 16.069 1.00 95.25 201 PRO A O 1
ATOM 1534 N N . SER A 1 202 ? -10.918 -1.184 16.292 1.00 92.94 202 SER A N 1
ATOM 1535 C CA . SER A 1 202 ? -10.497 -1.381 14.903 1.00 92.94 202 SER A CA 1
ATOM 1536 C C . SER A 1 202 ? -10.399 -2.851 14.487 1.00 92.94 202 SER A C 1
ATOM 1538 O O . SER A 1 202 ? -10.709 -3.156 13.337 1.00 92.94 202 SER A O 1
ATOM 1540 N N . TRP A 1 203 ? -10.092 -3.782 15.398 1.00 95.50 203 TRP A N 1
ATOM 1541 C CA . TRP A 1 203 ? -10.147 -5.224 15.120 1.00 95.50 203 TRP A CA 1
ATOM 1542 C C . TRP A 1 203 ? -11.552 -5.682 14.734 1.00 95.50 203 TRP A C 1
ATOM 1544 O O . TRP A 1 203 ? -11.733 -6.421 13.767 1.00 95.50 203 TRP A O 1
ATOM 1554 N N . GLU A 1 204 ? -12.571 -5.219 15.459 1.00 95.50 204 GLU A N 1
ATOM 1555 C CA . GLU A 1 204 ? -13.960 -5.567 15.155 1.00 95.50 204 GLU A CA 1
ATOM 1556 C C . GLU A 1 204 ? -14.423 -4.959 13.827 1.00 95.50 204 GLU A C 1
ATOM 1558 O O . GLU A 1 204 ? -15.144 -5.607 13.066 1.00 95.50 204 GLU A O 1
ATOM 1563 N N . ALA 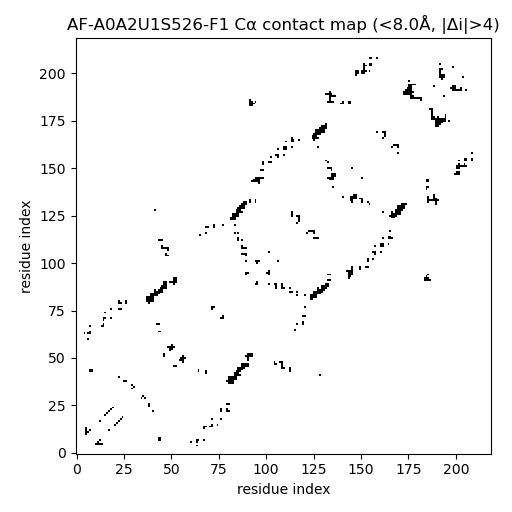A 1 205 ? -13.992 -3.732 13.519 1.00 93.88 205 ALA A N 1
ATOM 1564 C CA . ALA A 1 205 ? -14.251 -3.109 12.224 1.00 93.88 205 ALA A CA 1
ATOM 1565 C C . ALA A 1 205 ? -13.579 -3.881 11.077 1.00 93.88 205 ALA A C 1
ATOM 1567 O O . ALA A 1 205 ? -14.236 -4.197 10.084 1.00 93.88 205 ALA A O 1
ATOM 1568 N N . PHE A 1 206 ? -12.311 -4.258 11.253 1.00 94.31 206 PHE A N 1
ATOM 1569 C CA . PHE A 1 206 ? -11.550 -5.064 10.304 1.00 94.31 206 PHE A CA 1
ATOM 1570 C C . PHE A 1 206 ? -12.221 -6.413 10.050 1.00 94.31 206 PHE A C 1
ATOM 1572 O O . PHE A 1 206 ? -12.543 -6.716 8.905 1.00 94.31 206 PHE A O 1
ATOM 1579 N N . LYS A 1 207 ? -12.541 -7.182 11.102 1.00 94.00 207 LYS A N 1
ATOM 1580 C CA . LYS A 1 207 ? -13.236 -8.475 10.972 1.00 94.00 207 LYS A CA 1
ATOM 1581 C C . LYS A 1 207 ? -14.548 -8.367 10.209 1.00 94.00 207 LYS A C 1
ATOM 1583 O O . LYS A 1 207 ? -14.841 -9.243 9.404 1.00 94.00 207 LYS A O 1
ATOM 1588 N N . ARG A 1 208 ? -15.351 -7.326 10.454 1.00 92.56 208 ARG A N 1
ATOM 1589 C CA . ARG A 1 208 ? -16.594 -7.120 9.696 1.00 92.56 208 ARG A CA 1
ATOM 1590 C C . ARG A 1 208 ? -16.310 -6.880 8.220 1.00 92.56 208 ARG A C 1
ATOM 1592 O O . ARG A 1 208 ? -17.007 -7.456 7.395 1.00 92.56 208 ARG A O 1
ATOM 1599 N N . LYS A 1 209 ? -15.287 -6.080 7.910 1.00 88.44 209 LYS A N 1
ATOM 1600 C CA . LYS A 1 209 ? -14.933 -5.737 6.534 1.00 88.44 209 LYS A CA 1
ATOM 1601 C C . LYS A 1 209 ? -14.356 -6.922 5.756 1.00 88.44 209 LYS A C 1
ATOM 1603 O O . LYS A 1 209 ? -14.785 -7.164 4.643 1.00 88.44 209 LYS A O 1
ATOM 1608 N N . ILE A 1 210 ? -13.445 -7.696 6.344 1.00 84.75 210 ILE A N 1
ATOM 1609 C CA . ILE A 1 210 ? -12.872 -8.873 5.663 1.00 84.75 210 ILE A CA 1
ATOM 1610 C C . ILE A 1 210 ? -13.777 -10.114 5.753 1.00 84.75 210 ILE A C 1
ATOM 1612 O O . ILE A 1 210 ? -13.706 -11.016 4.924 1.00 84.75 210 ILE A O 1
ATOM 1616 N N . GLY A 1 211 ? -14.638 -10.179 6.772 1.00 70.88 211 GLY A N 1
ATOM 1617 C CA . GLY A 1 211 ? -15.571 -11.279 7.004 1.00 70.88 211 GLY A CA 1
ATOM 1618 C C . GLY A 1 211 ? -16.834 -11.209 6.146 1.00 70.88 211 GLY A C 1
ATOM 1619 O O . GLY A 1 211 ? -17.441 -12.251 5.899 1.00 70.88 211 GLY A O 1
ATOM 1620 N N . SER A 1 212 ? -17.234 -10.021 5.671 1.00 57.78 212 SER A N 1
ATOM 1621 C CA . SER A 1 212 ? -18.224 -9.908 4.592 1.00 57.78 212 SER A CA 1
ATOM 1622 C C . SER A 1 212 ? -17.683 -10.506 3.297 1.00 57.78 212 SER A C 1
ATOM 1624 O O . SER A 1 212 ? -18.381 -11.288 2.661 1.00 57.78 212 SER A O 1
ATOM 1626 N N . ASP A 1 213 ? -16.416 -10.236 2.986 1.00 53.59 213 ASP A N 1
ATOM 1627 C CA . ASP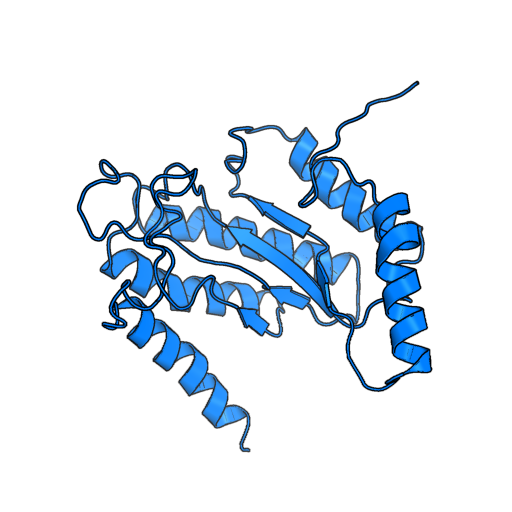 A 1 213 ? -15.780 -10.640 1.730 1.00 53.59 213 ASP A CA 1
ATOM 1628 C C . ASP A 1 213 ? -15.501 -12.161 1.689 1.00 53.59 213 ASP A C 1
ATOM 1630 O O . ASP A 1 213 ? -15.546 -12.789 0.634 1.00 53.59 213 ASP A O 1
ATOM 1634 N N . LEU A 1 214 ? -15.315 -12.804 2.850 1.00 44.78 214 LEU A N 1
ATOM 1635 C CA . LEU A 1 214 ? -15.191 -14.266 2.974 1.00 44.78 214 LEU A CA 1
ATOM 1636 C C . LEU A 1 214 ? -16.468 -15.036 2.599 1.00 44.78 214 LEU A C 1
ATOM 1638 O O . LEU A 1 214 ? -16.376 -16.196 2.202 1.00 44.78 214 LEU A O 1
ATOM 1642 N N . LYS A 1 215 ? -17.656 -14.428 2.716 1.00 45.47 215 LYS A N 1
ATOM 1643 C CA . LYS A 1 215 ? -18.911 -15.088 2.310 1.00 45.47 215 LYS A CA 1
ATOM 1644 C C . LYS A 1 215 ? -19.064 -15.173 0.791 1.00 45.47 215 LYS A C 1
ATOM 1646 O O . LYS A 1 215 ? -19.736 -16.089 0.319 1.00 45.47 215 LYS A O 1
ATOM 1651 N N . ASP A 1 216 ? -18.410 -14.278 0.057 1.00 41.47 216 ASP A N 1
ATOM 1652 C CA . ASP A 1 216 ? -18.456 -14.214 -1.406 1.00 41.47 216 ASP A CA 1
ATOM 1653 C C . ASP A 1 216 ? -17.327 -15.022 -2.076 1.00 41.47 216 ASP A C 1
ATOM 1655 O O . ASP A 1 216 ? -17.371 -15.260 -3.276 1.00 41.47 216 ASP A O 1
ATOM 1659 N N . LEU A 1 217 ? -16.349 -15.509 -1.300 1.00 35.06 217 LEU A N 1
ATOM 1660 C CA . LEU A 1 217 ? -15.249 -16.377 -1.755 1.00 35.06 217 LEU A CA 1
ATOM 1661 C C . LEU A 1 217 ? -15.540 -17.888 -1.633 1.00 35.06 217 LEU A C 1
ATOM 1663 O O . LEU A 1 217 ? -14.732 -18.701 -2.076 1.00 35.06 217 LEU A O 1
ATOM 1667 N N . ILE A 1 218 ? -16.664 -18.270 -1.014 1.00 37.56 218 ILE A N 1
ATOM 1668 C CA . ILE A 1 218 ? -17.093 -19.672 -0.804 1.00 37.56 218 ILE A CA 1
ATOM 1669 C C . ILE A 1 218 ? -18.388 -19.973 -1.599 1.00 37.56 218 ILE A C 1
ATOM 1671 O O . ILE A 1 218 ? -19.134 -20.902 -1.292 1.00 37.56 218 ILE A O 1
ATOM 1675 N N . ARG A 1 219 ? -18.685 -19.184 -2.635 1.00 36.16 219 ARG A N 1
ATOM 1676 C CA . ARG A 1 219 ? -19.741 -19.459 -3.621 1.00 36.16 219 ARG A CA 1
ATOM 1677 C C . ARG A 1 219 ? -19.142 -19.550 -5.012 1.00 36.16 219 ARG A C 1
ATOM 1679 O O . ARG A 1 219 ? -19.709 -20.328 -5.806 1.00 36.16 219 ARG A O 1
#

Mean predicted aligned error: 8.85 Å

Radius of gyration: 18.02 Å; Cα contacts (8 Å, |Δi|>4): 400; chains: 1; bounding box: 44×43×46 Å

Nearest PDB structures (foldseek):
  4zn2-assembly4_D  TM=6.752E-01  e=1.928E-06  Pseudomonas aeruginosa PAO1
  8exd-assembly3_C  TM=5.743E-01  e=1.992E-02  Aspergillus fumigatus Af293
  8exd-assembly2_B  TM=5.084E-01  e=1.992E-02  Aspergillus fumigatus Af293
  8exd-assembly4_D  TM=4.117E-01  e=6.223E-03  Aspergillus fumigatus Af293
  8exd-assembly1_A  TM=4.681E-01  e=4.055E-02  Aspergillus fumigatus Af293

Solvent-accessible surface area (backbone atoms only — not comparable to full-atom values): 11696 Å² total; per-residue (Å²): 140,82,82,90,78,63,56,58,89,66,41,74,66,48,49,68,51,44,39,66,68,45,40,43,51,51,38,54,52,35,58,76,76,43,68,83,63,78,44,71,38,86,66,47,60,34,46,19,86,60,27,33,87,82,69,42,77,49,67,66,51,59,48,40,50,54,50,40,46,53,47,28,48,78,73,53,44,71,83,38,44,56,29,45,24,32,33,40,38,49,31,53,68,42,36,46,87,39,64,70,55,32,51,60,38,40,48,51,28,41,43,50,49,43,43,47,50,47,68,70,39,70,93,45,52,32,30,36,64,30,31,54,57,23,22,41,88,79,70,75,34,76,80,25,28,27,46,53,64,44,33,19,61,42,48,50,53,55,48,55,44,34,44,75,52,60,30,79,44,75,34,72,39,40,67,53,22,52,91,54,90,45,102,29,75,22,58,24,33,24,26,27,15,41,79,84,67,50,74,38,62,29,34,59,35,42,48,54,56,56,53,58,53,55,65,70,74,77,114